Protein AF-0000000071359731 (afdb_homodimer)

pLDDT: mean 94.57, std 6.18, range [65.25, 98.81]

InterPro domains:
  IPR032710 NTF2-like domain superfamily [SSF54427] (15-121)

Secondary structure (DSSP, 8-state):
-EEEE-S--TT-HHHHHHHHHHHHHHHT-HHHHHHTEEEEEEEEETTTEEEEHHHHHHHHHHHHTTS-EEEEEEEEEEEETTEEEEEEEEEETTS-EEEEEEEEEESSTT--SEEEEEEEEEEE-/-EEEE-S--TT-HHHHHHHHHHHHHHHT-HHHHHHTEEEEEEEEETTTEEEEHHHHHHHHHHHHTTS-EEEEEEEEEEEETTEEEEEEEEEETTS-EEEEEEEEEESSTT--SEEEEEEEEEEE-

Organism: NCBI:txid346377

Solvent-accessible surface area (backbone atoms only — not comparable to full-atom values): 12948 Å² total; per-residue (Å²): 112,50,78,44,72,67,48,78,48,77,96,39,70,52,35,47,46,53,53,50,51,51,51,33,58,64,69,61,39,56,71,64,55,59,69,34,37,39,72,79,16,31,40,36,37,63,74,74,51,74,40,63,25,54,64,50,47,51,55,50,53,59,65,45,63,79,65,53,51,41,34,43,35,41,52,43,68,43,56,47,72,40,33,36,38,39,32,34,38,40,34,33,65,89,66,54,34,31,40,37,38,37,41,37,34,32,74,39,62,82,45,73,32,32,34,34,38,40,38,42,75,40,68,40,135,111,49,80,45,72,67,48,78,47,75,94,38,66,51,35,47,45,54,51,50,51,52,51,32,58,66,68,60,38,56,70,65,55,60,69,34,38,40,73,76,17,33,40,37,36,62,73,76,52,73,42,64,27,54,64,50,46,51,54,50,53,61,65,45,63,80,64,54,52,41,32,43,34,41,52,42,68,43,56,48,74,39,33,35,37,38,33,32,40,40,32,32,64,88,66,52,33,32,39,37,39,38,40,39,32,32,74,39,64,81,44,74,31,34,34,34,38,39,38,43,73,42,68,38,134

Sequence (250 aa):
MKIKIDSDCGNAPKKEFLKDFNIAFAAGDTAYLLKHVCEDFTWNLIGDRQLEGVQEFSDELAKMKSHKLAELHLERILSHGKEGAISGIMHMENGNRYAFSEFYEFTSAKGHQIKSLTTYVIEIKMKIKIDSDCGNAPKKEFLKDFNIAFAAGDTAYLLKHVCEDFTWNLIGDRQLEGVQEFSDELAKMKSHKLAELHLERILSHGKEGAISGIMHMENGNRYAFSEFYEFTSAKGHQIKSLTTYVIEIK

Nearest PDB structures (foldseek):
  6uad-assembly1_A  TM=7.918E-01  e=1.395E-06  Comamonas testosteroni
  2bng-assembly1_C-2  TM=8.303E-01  e=2.515E-05  Mycobacterium tuberculosis H37Rv
  5iep-assembly1_A  TM=6.636E-01  e=1.312E-06  synthetic construct
  5yao-assembly2_B  TM=8.149E-01  e=1.635E-05  Rhodococcus erythropolis
  5tgn-assembly1_D  TM=7.754E-01  e=1.849E-05  Sphaerobacter thermophilus DSM 20745

Structure (mmCIF, N/CA/C/O backbone):
data_AF-0000000071359731-model_v1
#
loop_
_entity.id
_entity.type
_entity.pdbx_description
1 polymer 'SnoaL-like domain-containing protein'
#
loop_
_atom_site.group_PDB
_atom_site.id
_atom_site.type_symbol
_atom_site.label_atom_id
_atom_site.label_alt_id
_atom_site.label_comp_id
_atom_site.label_asym_id
_atom_site.label_entity_id
_atom_site.label_seq_id
_atom_site.pdbx_PDB_ins_code
_atom_site.Cartn_x
_atom_site.Cartn_y
_atom_site.Cartn_z
_atom_site.occupancy
_atom_site.B_iso_or_equiv
_atom_site.auth_seq_id
_atom_site.auth_comp_id
_atom_site.auth_asym_id
_atom_site.auth_atom_id
_atom_site.pdbx_PDB_model_num
ATOM 1 N N . MET A 1 1 ? -11.195 6.066 20.89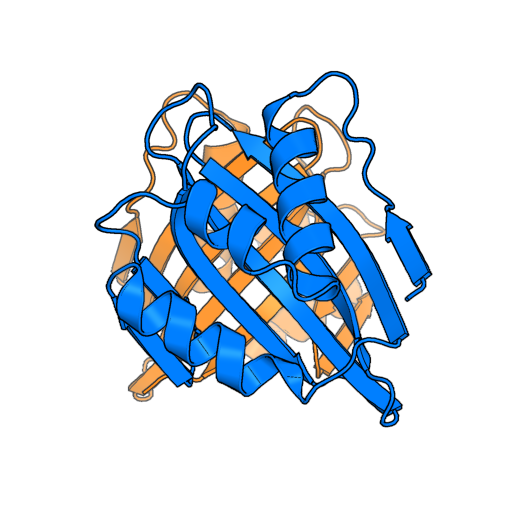1 1 89 1 MET A N 1
ATOM 2 C CA . MET A 1 1 ? -10.805 5.289 19.719 1 89 1 MET A CA 1
ATOM 3 C C . MET A 1 1 ? -9.867 4.152 20.109 1 89 1 MET A C 1
ATOM 5 O O . MET A 1 1 ? -8.914 4.359 20.859 1 89 1 MET A O 1
ATOM 9 N N . LYS A 1 2 ? -10.156 2.951 19.719 1 95.5 2 LYS A N 1
ATOM 10 C CA . LYS A 1 2 ? -9.328 1.775 19.969 1 95.5 2 LYS A CA 1
ATOM 11 C C . LYS A 1 2 ? -8.219 1.655 18.922 1 95.5 2 LYS A C 1
ATOM 13 O O . LYS A 1 2 ? -8.43 1.921 17.75 1 95.5 2 LYS A O 1
ATOM 18 N N . ILE A 1 3 ? -6.969 1.273 19.438 1 95.94 3 ILE A N 1
ATOM 19 C CA . ILE A 1 3 ? -5.832 1.107 18.531 1 95.94 3 ILE A CA 1
ATOM 20 C C . ILE A 1 3 ? -5.293 -0.318 18.641 1 95.94 3 ILE A C 1
ATOM 22 O O . ILE A 1 3 ? -5.004 -0.799 19.75 1 95.94 3 ILE A O 1
ATOM 26 N N . LYS A 1 4 ? -5.223 -0.968 17.578 1 96.12 4 LYS A N 1
ATOM 27 C CA . LYS A 1 4 ? -4.605 -2.287 17.469 1 96.12 4 LYS A CA 1
ATOM 28 C C . LYS A 1 4 ? -3.387 -2.254 16.547 1 96.12 4 LYS A C 1
ATOM 30 O O . LYS A 1 4 ? -3.451 -1.707 15.445 1 96.12 4 LYS A O 1
ATOM 35 N N . ILE A 1 5 ? -2.258 -2.818 16.984 1 94.19 5 ILE A N 1
ATOM 36 C CA . ILE A 1 5 ? -1.027 -2.83 16.203 1 94.19 5 ILE A CA 1
ATOM 37 C C . ILE A 1 5 ? -0.487 -4.254 16.109 1 94.19 5 ILE A C 1
ATOM 39 O O . ILE A 1 5 ? -0.23 -4.895 17.125 1 94.19 5 ILE A O 1
ATOM 43 N N . ASP A 1 6 ? -0.368 -4.789 14.914 1 89.38 6 ASP A N 1
ATOM 44 C CA . ASP A 1 6 ? 0.164 -6.137 14.734 1 89.38 6 ASP A CA 1
ATOM 45 C C . ASP A 1 6 ? 1.681 -6.109 14.555 1 89.38 6 ASP A C 1
ATOM 47 O O . ASP A 1 6 ? 2.359 -7.105 14.805 1 89.38 6 ASP A O 1
ATOM 51 N N . SER A 1 7 ? 2.152 -5.051 14.086 1 79.31 7 SER A N 1
ATOM 52 C CA . SER A 1 7 ? 3.559 -4.969 13.703 1 79.31 7 SER A CA 1
ATOM 53 C C . SER A 1 7 ? 4.449 -4.727 14.914 1 79.31 7 SER A C 1
ATOM 55 O O . SER A 1 7 ? 4.082 -3.973 15.82 1 79.31 7 SER A O 1
ATOM 57 N N . ASP A 1 8 ? 5.477 -5.535 14.883 1 69.62 8 ASP A N 1
ATOM 58 C CA . ASP A 1 8 ? 6.484 -5.258 15.898 1 69.62 8 ASP A CA 1
ATOM 59 C C . ASP A 1 8 ? 7.445 -4.16 15.438 1 69.62 8 ASP A C 1
ATOM 61 O O . ASP A 1 8 ? 8.164 -4.332 14.453 1 69.62 8 ASP A O 1
ATOM 65 N N . CYS A 1 9 ? 7.258 -3.041 15.922 1 67.75 9 CYS A N 1
ATOM 66 C CA . CYS A 1 9 ? 8.117 -1.938 15.516 1 67.75 9 CYS A CA 1
ATOM 67 C C . CYS A 1 9 ? 9.547 -2.162 15.992 1 67.75 9 CYS A C 1
ATOM 69 O O . CYS A 1 9 ? 10.492 -1.6 15.43 1 67.75 9 CYS A O 1
ATOM 71 N N . GLY A 1 10 ? 9.648 -3.229 16.75 1 65.56 10 GLY A N 1
ATOM 72 C CA . GLY A 1 10 ? 10.969 -3.459 17.297 1 65.56 10 GLY A CA 1
ATOM 73 C C . GLY A 1 10 ? 11.656 -2.186 17.766 1 65.56 10 GLY A C 1
ATOM 74 O O . GLY A 1 10 ? 11.008 -1.301 18.328 1 65.56 10 GLY A O 1
ATOM 75 N N . ASN A 1 11 ? 12.977 -2.012 17.734 1 69.06 11 ASN A N 1
ATOM 76 C CA . ASN A 1 11 ? 13.781 -0.831 18.031 1 69.06 11 ASN A CA 1
ATOM 77 C C . ASN A 1 11 ? 14.047 0.004 16.781 1 69.06 11 ASN A C 1
ATOM 79 O O . ASN A 1 11 ? 15.18 0.433 16.547 1 69.06 11 ASN A O 1
ATOM 83 N N . ALA A 1 12 ? 12.984 0.101 15.875 1 83.75 12 ALA A N 1
ATOM 84 C CA . ALA A 1 12 ? 13.219 0.892 14.664 1 83.75 12 ALA A CA 1
ATOM 85 C C . ALA A 1 12 ? 12.531 2.254 14.766 1 83.75 12 ALA A C 1
ATOM 87 O O . ALA A 1 12 ? 11.305 2.35 14.664 1 83.75 12 ALA A O 1
ATOM 88 N N . PRO A 1 13 ? 13.266 3.312 14.969 1 88.38 13 PRO A N 1
ATOM 89 C CA . PRO A 1 13 ? 12.711 4.645 15.219 1 88.38 13 PRO A CA 1
ATOM 90 C C . PRO A 1 13 ? 11.75 5.105 14.125 1 88.38 13 PRO A C 1
ATOM 92 O O . PRO A 1 13 ? 10.719 5.719 14.422 1 88.38 13 PRO A O 1
ATOM 95 N N . LYS A 1 14 ? 12.055 4.863 12.906 1 92.62 14 LYS A N 1
ATOM 96 C CA . LYS A 1 14 ? 11.195 5.312 11.82 1 92.62 14 LYS A CA 1
ATOM 97 C C . LYS A 1 14 ? 9.852 4.594 11.852 1 92.62 14 LYS A C 1
ATOM 99 O O . LYS A 1 14 ? 8.812 5.191 11.555 1 92.62 14 LYS A O 1
ATOM 104 N N . LYS A 1 15 ? 9.82 3.363 12.156 1 92.5 15 LYS A N 1
ATOM 105 C CA . LYS A 1 15 ? 8.578 2.609 12.281 1 92.5 15 LYS A CA 1
ATOM 106 C C . LYS A 1 15 ? 7.715 3.162 13.414 1 92.5 15 LYS A C 1
ATOM 108 O O . LYS A 1 15 ? 6.492 3.273 13.281 1 92.5 15 LYS A O 1
ATOM 113 N N . GLU A 1 16 ? 8.406 3.441 14.492 1 93.31 16 GLU A N 1
ATOM 114 C CA . GLU A 1 16 ? 7.695 4.051 15.617 1 93.31 16 GLU A CA 1
ATOM 115 C C . GLU A 1 16 ? 7.086 5.391 15.219 1 93.31 16 GLU A C 1
ATOM 117 O O . GLU A 1 16 ? 5.957 5.707 15.602 1 93.31 16 GLU A O 1
ATOM 122 N N . PHE A 1 17 ? 7.836 6.145 14.523 1 94.94 17 PHE A N 1
ATOM 123 C CA . PHE A 1 17 ? 7.328 7.426 14.039 1 94.94 17 PHE A CA 1
ATOM 124 C C . PHE A 1 17 ? 6.082 7.227 13.188 1 94.94 17 PHE A C 1
ATOM 126 O O . PHE A 1 17 ? 5.078 7.914 13.375 1 94.94 17 PHE A O 1
ATOM 133 N N . LEU A 1 18 ? 6.141 6.316 12.234 1 96.44 18 LEU A N 1
ATOM 134 C CA . LEU A 1 18 ? 5.016 6.051 11.344 1 96.44 18 LEU A CA 1
ATOM 135 C C . LEU A 1 18 ? 3.787 5.621 12.133 1 96.44 18 LEU A C 1
ATOM 137 O O . LEU A 1 18 ? 2.67 6.055 11.836 1 96.44 18 LEU A O 1
ATOM 141 N N . LYS A 1 19 ? 4.027 4.766 13.094 1 95.62 19 LYS A N 1
ATOM 142 C CA . LYS A 1 19 ? 2.957 4.367 14 1 95.62 19 LYS A CA 1
ATOM 143 C C . LYS A 1 19 ? 2.322 5.582 14.672 1 95.62 19 LYS A C 1
ATOM 145 O O . LYS A 1 19 ? 1.104 5.766 14.609 1 95.62 19 LYS A O 1
ATOM 150 N N . ASP A 1 20 ? 3.141 6.398 15.227 1 95.81 20 ASP A N 1
ATOM 151 C CA . ASP A 1 20 ? 2.652 7.566 15.953 1 95.81 20 ASP A CA 1
ATOM 152 C C . ASP A 1 20 ? 1.944 8.539 15.023 1 95.81 20 ASP A C 1
ATOM 154 O O . ASP A 1 20 ? 0.942 9.156 15.398 1 95.81 20 ASP A O 1
ATOM 158 N N . PHE A 1 21 ? 2.465 8.688 13.875 1 97.31 21 PHE A N 1
ATOM 159 C CA . PHE A 1 21 ? 1.865 9.578 12.891 1 97.31 21 PHE A CA 1
ATOM 160 C C . PHE A 1 21 ? 0.458 9.109 12.531 1 97.31 21 PHE A C 1
ATOM 162 O O . PHE A 1 21 ? -0.469 9.922 12.461 1 97.31 21 PHE A O 1
ATOM 169 N N . ASN A 1 22 ? 0.245 7.859 12.352 1 97.31 22 ASN A N 1
ATOM 170 C CA . ASN A 1 22 ? -1.069 7.332 11.992 1 97.31 22 ASN A CA 1
ATOM 171 C C . ASN A 1 22 ? -2.037 7.402 13.172 1 97.31 22 ASN A C 1
ATOM 173 O O . ASN A 1 22 ? -3.234 7.625 12.984 1 97.31 22 ASN A O 1
ATOM 177 N N . ILE A 1 23 ? -1.525 7.227 14.375 1 96.69 23 ILE A N 1
ATOM 178 C CA . ILE A 1 23 ? -2.357 7.387 15.555 1 96.69 23 ILE A CA 1
ATOM 179 C C . ILE A 1 23 ? -2.812 8.844 15.672 1 96.69 23 ILE A C 1
ATOM 181 O O . ILE A 1 23 ? -3.982 9.109 15.961 1 96.69 23 ILE A O 1
ATOM 185 N N . ALA A 1 24 ? -1.875 9.758 15.422 1 96.62 24 ALA A N 1
ATOM 186 C CA . ALA A 1 24 ? -2.213 11.18 15.445 1 96.62 24 ALA A CA 1
ATOM 187 C C . ALA A 1 24 ? -3.26 11.508 14.383 1 96.62 24 ALA A C 1
ATOM 189 O O . ALA A 1 24 ? -4.176 12.297 14.625 1 96.62 24 ALA A O 1
ATOM 190 N N . PHE A 1 25 ? -3.109 10.891 13.234 1 96.62 25 PHE A N 1
ATOM 191 C CA . PHE A 1 25 ? -4.07 11.078 12.148 1 96.62 25 PHE A CA 1
ATOM 192 C C . PHE A 1 25 ? -5.457 10.617 12.57 1 96.62 25 PHE A C 1
ATOM 194 O O . PHE A 1 25 ? -6.438 11.344 12.414 1 96.62 25 PHE A O 1
ATOM 201 N N . ALA A 1 26 ? -5.555 9.477 13.148 1 94.56 26 ALA A N 1
ATOM 202 C CA . ALA A 1 26 ? -6.816 8.891 13.602 1 94.56 26 ALA A CA 1
ATOM 203 C C . ALA A 1 26 ? -7.457 9.734 14.695 1 94.56 26 ALA A C 1
ATOM 205 O O . ALA A 1 26 ? -8.68 9.859 14.766 1 94.56 26 ALA A O 1
ATOM 206 N N . ALA A 1 27 ? -6.664 10.328 15.516 1 94.19 27 ALA A N 1
ATOM 207 C CA . ALA A 1 27 ? -7.133 11.109 16.656 1 94.19 27 ALA A CA 1
ATOM 208 C C . ALA A 1 27 ? -7.465 12.539 16.25 1 94.19 27 ALA A C 1
ATOM 210 O O . ALA A 1 27 ? -7.988 13.32 17.047 1 94.19 27 ALA A O 1
ATOM 211 N N . GLY A 1 28 ? -7.113 12.898 15.055 1 93.88 28 GLY A N 1
ATOM 212 C CA . GLY A 1 28 ? -7.352 14.25 14.578 1 93.88 28 GLY A CA 1
ATOM 213 C C . GLY A 1 28 ? -6.414 15.273 15.195 1 93.88 28 GLY A C 1
ATOM 214 O O . GLY A 1 28 ? -6.809 16.422 15.438 1 93.88 28 GLY A O 1
ATOM 215 N N . ASP A 1 29 ? -5.215 14.844 15.531 1 95.12 29 ASP A N 1
ATOM 216 C CA . ASP A 1 29 ? -4.207 15.734 16.094 1 95.12 29 ASP A CA 1
ATOM 217 C C . ASP A 1 29 ? -3.514 16.547 14.992 1 95.12 29 ASP A C 1
ATOM 219 O O . ASP A 1 29 ? -2.354 16.281 14.664 1 95.12 29 ASP A O 1
ATOM 223 N N . THR A 1 30 ? -4.172 17.547 14.547 1 96.38 30 THR A N 1
ATOM 224 C CA . THR A 1 30 ? -3.734 18.328 13.398 1 96.38 30 THR A CA 1
ATOM 225 C C . THR A 1 30 ? -2.393 19 13.68 1 96.38 30 THR A C 1
ATOM 227 O O . THR A 1 30 ? -1.521 19.047 12.812 1 96.38 30 THR A O 1
ATOM 230 N N . ALA A 1 31 ? -2.246 19.562 14.82 1 96.5 31 ALA A N 1
ATOM 231 C CA . ALA A 1 31 ? -0.999 20.234 15.18 1 96.5 31 ALA A CA 1
ATOM 232 C C . ALA A 1 31 ? 0.192 19.297 15.023 1 96.5 31 ALA A C 1
ATOM 234 O O . ALA A 1 31 ? 1.215 19.672 14.445 1 96.5 31 ALA A O 1
ATOM 235 N N . TYR A 1 32 ? 0.136 18.109 15.57 1 97.38 32 TYR A N 1
ATOM 236 C CA . TYR A 1 32 ? 1.191 17.109 15.461 1 97.38 32 TYR A CA 1
ATOM 237 C C . TYR A 1 32 ? 1.48 16.781 14 1 97.38 32 TYR A C 1
ATOM 239 O O . TYR A 1 32 ? 2.643 16.688 13.602 1 97.38 32 TYR A O 1
ATOM 247 N N . LEU A 1 33 ? 0.416 16.547 13.219 1 97.94 33 LEU A N 1
ATOM 248 C CA . LEU A 1 33 ? 0.564 16.172 11.82 1 97.94 33 LEU A CA 1
ATOM 249 C C . LEU A 1 33 ? 1.282 17.25 11.031 1 97.94 33 LEU A C 1
ATOM 251 O O . LEU A 1 33 ? 2.229 16.969 10.289 1 97.94 33 LEU A O 1
ATOM 255 N N . LEU A 1 34 ? 0.838 18.5 11.234 1 97.38 34 LEU A N 1
ATOM 256 C CA . LEU A 1 34 ? 1.405 19.609 10.484 1 97.38 34 LEU A CA 1
ATOM 257 C C . LEU A 1 34 ? 2.861 19.844 10.875 1 97.38 34 LEU A C 1
ATOM 259 O O . LEU A 1 34 ? 3.674 20.25 10.047 1 97.38 34 LEU A O 1
ATOM 263 N N . LYS A 1 35 ? 3.176 19.531 12.039 1 97.12 35 LYS A N 1
ATOM 264 C CA . LYS A 1 35 ? 4.543 19.688 12.531 1 97.12 35 LYS A CA 1
ATOM 265 C C . LYS A 1 35 ? 5.492 18.703 11.852 1 97.12 35 LYS A C 1
ATOM 267 O O . LYS A 1 35 ? 6.691 18.969 11.75 1 97.12 35 LYS A O 1
ATOM 272 N N . HIS A 1 36 ? 5.02 17.609 11.336 1 97.88 36 HIS A N 1
ATOM 273 C CA . HIS A 1 36 ? 5.891 16.531 10.906 1 97.88 36 HIS A CA 1
ATOM 274 C C . HIS A 1 36 ? 5.84 16.344 9.391 1 97.88 36 HIS A C 1
ATOM 276 O O . HIS A 1 36 ? 6.246 15.305 8.867 1 97.88 36 HIS A O 1
ATOM 282 N N . VAL A 1 37 ? 5.348 17.297 8.695 1 98 37 VAL A N 1
ATOM 283 C CA . VAL A 1 37 ? 5.473 17.344 7.242 1 98 37 VAL A CA 1
ATOM 284 C C . VAL A 1 37 ? 6.277 18.578 6.832 1 98 37 VAL A C 1
ATOM 286 O O . VAL A 1 37 ? 6.297 19.578 7.551 1 98 37 VAL A O 1
ATOM 289 N N . CYS A 1 38 ? 6.996 18.453 5.762 1 97 38 CYS A N 1
ATOM 290 C CA . CYS A 1 38 ? 7.773 19.594 5.301 1 97 38 CYS A CA 1
ATOM 291 C C . CYS A 1 38 ? 6.891 20.594 4.566 1 97 38 CYS A C 1
ATOM 293 O O . CYS A 1 38 ? 5.73 20.312 4.277 1 97 38 CYS A O 1
ATOM 295 N N . GLU A 1 39 ? 7.414 21.719 4.238 1 94.56 39 GLU A N 1
ATOM 296 C CA . GLU A 1 39 ? 6.645 22.797 3.627 1 94.56 39 GLU A CA 1
ATOM 297 C C . GLU A 1 39 ? 6.137 22.406 2.244 1 94.56 39 GLU A C 1
ATOM 299 O O . GLU A 1 39 ? 5.027 22.781 1.855 1 94.56 39 GLU A O 1
ATOM 304 N N . ASP A 1 40 ? 6.883 21.625 1.521 1 95.25 40 ASP A N 1
ATOM 305 C CA . ASP A 1 40 ? 6.523 21.219 0.165 1 95.25 40 ASP A CA 1
ATOM 306 C C . ASP A 1 40 ? 5.871 19.844 0.157 1 95.25 40 ASP A C 1
ATOM 308 O O . ASP A 1 40 ? 5.898 19.141 -0.858 1 95.25 40 ASP A O 1
ATOM 312 N N . PHE A 1 41 ? 5.359 19.5 1.293 1 97.75 41 PHE A N 1
ATOM 313 C CA . PHE A 1 41 ? 4.691 18.203 1.472 1 97.75 41 PHE A CA 1
ATOM 314 C C . PHE A 1 41 ? 3.629 18 0.401 1 97.75 41 PHE A C 1
ATOM 316 O O . PHE A 1 41 ? 2.883 18.922 0.069 1 97.75 41 PHE A O 1
ATOM 323 N N . THR A 1 42 ? 3.586 16.812 -0.186 1 98.44 42 THR A N 1
ATOM 324 C CA . THR A 1 42 ? 2.525 16.438 -1.113 1 98.44 42 THR A CA 1
ATOM 325 C C . THR A 1 42 ? 1.788 15.195 -0.615 1 98.44 42 THR A C 1
ATOM 327 O O . THR A 1 42 ? 2.404 14.273 -0.069 1 98.44 42 THR A O 1
ATOM 330 N N . TRP A 1 43 ? 0.464 15.234 -0.768 1 98.62 43 TRP A N 1
ATOM 331 C CA . TRP A 1 43 ? -0.382 14.102 -0.407 1 98.62 43 TRP A CA 1
ATOM 332 C C . TRP A 1 43 ? -1.216 13.641 -1.6 1 98.62 43 TRP A C 1
ATOM 334 O O . TRP A 1 43 ? -2.135 14.344 -2.029 1 98.62 43 TRP A O 1
ATOM 344 N N . ASN A 1 44 ? -0.844 12.469 -2.104 1 98.56 44 ASN A N 1
ATOM 345 C CA . ASN A 1 44 ? -1.568 11.867 -3.219 1 98.56 44 ASN A CA 1
ATOM 346 C C . ASN A 1 44 ? -2.621 10.875 -2.736 1 98.56 44 ASN A C 1
ATOM 348 O O . ASN A 1 44 ? -2.287 9.789 -2.268 1 98.56 44 ASN A O 1
ATOM 352 N N . LEU A 1 45 ? -3.9 11.297 -2.779 1 98.25 45 LEU A N 1
ATOM 353 C CA . LEU A 1 45 ? -5.016 10.398 -2.504 1 98.25 45 LEU A CA 1
ATOM 354 C C . LEU A 1 45 ? -5.461 9.672 -3.771 1 98.25 45 LEU A C 1
ATOM 356 O O . LEU A 1 45 ? -6.219 10.227 -4.57 1 98.25 45 LEU A O 1
ATOM 360 N N . ILE A 1 46 ? -5.07 8.445 -3.871 1 98.69 46 ILE A N 1
ATOM 361 C CA . ILE A 1 46 ? -5.223 7.703 -5.117 1 98.69 46 ILE A CA 1
ATOM 362 C C . ILE A 1 46 ? -6.703 7.574 -5.465 1 98.69 46 ILE A C 1
ATOM 364 O O . ILE A 1 46 ? -7.516 7.184 -4.621 1 98.69 46 ILE A O 1
ATOM 368 N N . GLY A 1 47 ? -7.016 7.879 -6.723 1 97.38 47 GLY A N 1
ATOM 369 C CA . GLY A 1 47 ? -8.375 7.773 -7.215 1 97.38 47 GLY A CA 1
ATOM 370 C C . GLY A 1 47 ? -9.227 8.992 -6.895 1 97.38 47 GLY A C 1
ATOM 371 O O . GLY A 1 47 ? -10.391 9.062 -7.293 1 97.38 47 GLY A O 1
ATOM 372 N N . ASP A 1 48 ? -8.695 9.922 -6.191 1 96.25 48 ASP A N 1
ATOM 373 C CA . ASP A 1 48 ? -9.453 11.102 -5.773 1 96.25 48 ASP A CA 1
ATOM 374 C C . ASP A 1 48 ? -8.719 12.383 -6.16 1 96.25 48 ASP A C 1
ATOM 376 O O . ASP A 1 48 ? -8.977 12.953 -7.223 1 96.25 48 ASP A O 1
ATOM 380 N N . ARG A 1 49 ? -7.691 12.789 -5.344 1 95.75 49 ARG A N 1
ATOM 381 C CA . ARG A 1 49 ? -7.012 14.047 -5.645 1 95.75 49 ARG A CA 1
ATOM 382 C C . ARG A 1 49 ? -5.609 14.062 -5.039 1 95.75 49 ARG A C 1
ATOM 384 O O . ARG A 1 49 ? -5.281 13.234 -4.188 1 95.75 49 ARG A O 1
ATOM 391 N N . GLN A 1 50 ? -4.832 14.961 -5.609 1 97.38 50 GLN A N 1
ATOM 392 C CA . GLN A 1 50 ? -3.52 15.258 -5.043 1 97.38 50 GLN A CA 1
ATOM 393 C C . GLN A 1 50 ? -3.51 16.625 -4.375 1 97.38 50 GLN A C 1
ATOM 395 O O . GLN A 1 50 ? -3.971 17.609 -4.957 1 97.38 50 GLN A O 1
ATOM 400 N N . LEU A 1 51 ? -3.002 16.688 -3.156 1 98 51 LEU A N 1
ATOM 401 C CA . LEU A 1 51 ? -2.887 17.922 -2.396 1 98 51 LEU A CA 1
ATOM 402 C C . LEU A 1 51 ? -1.434 18.375 -2.314 1 98 51 LEU A C 1
ATOM 404 O O . LEU A 1 51 ? -0.526 17.547 -2.209 1 98 51 LEU A O 1
ATOM 408 N N . GLU A 1 52 ? -1.25 19.656 -2.316 1 97.81 52 GLU A N 1
ATOM 409 C CA . GLU A 1 52 ? 0.097 20.219 -2.283 1 97.81 52 GLU A CA 1
ATOM 410 C C . GLU A 1 52 ? 0.236 21.25 -1.174 1 97.81 52 GLU A C 1
ATOM 412 O O . GLU A 1 52 ? -0.521 22.219 -1.127 1 97.81 52 GLU A O 1
ATOM 417 N N . GLY A 1 53 ? 1.215 21.016 -0.363 1 96.94 53 GLY A N 1
ATOM 418 C CA . GLY A 1 53 ? 1.565 21.984 0.655 1 96.94 53 GLY A CA 1
ATOM 419 C C . GLY A 1 53 ? 0.806 21.797 1.954 1 96.94 53 GLY A C 1
ATOM 420 O O . GLY A 1 53 ? -0.174 21.047 2.002 1 96.94 53 GLY A O 1
ATOM 421 N N . VAL A 1 54 ? 1.279 22.531 2.953 1 96.31 54 VAL A N 1
ATOM 422 C CA . VAL A 1 54 ? 0.78 22.391 4.316 1 96.31 54 VAL A CA 1
ATOM 423 C C . VAL A 1 54 ? -0.625 22.984 4.414 1 96.31 54 VAL A C 1
ATOM 425 O O . VAL A 1 54 ? -1.47 22.469 5.152 1 96.31 54 VAL A O 1
ATOM 428 N N . GLN A 1 55 ? -0.908 23.984 3.66 1 97 55 GLN A N 1
ATOM 429 C CA . GLN A 1 55 ? -2.223 24.609 3.738 1 97 55 GLN A CA 1
ATOM 430 C C . GLN A 1 55 ? -3.312 23.672 3.24 1 97 55 GLN A C 1
ATOM 432 O O . GLN A 1 55 ? -4.328 23.484 3.914 1 97 55 GLN A O 1
ATOM 437 N N . GLU A 1 56 ? -3.123 23.125 2.068 1 97.44 56 GLU A N 1
ATOM 438 C CA . GLU A 1 56 ? -4.117 22.188 1.562 1 97.44 56 GLU A CA 1
ATOM 439 C C . GLU A 1 56 ? -4.262 20.984 2.488 1 97.44 56 GLU A C 1
ATOM 441 O O . GLU A 1 56 ? -5.363 20.453 2.664 1 97.44 56 GLU A O 1
ATOM 446 N N . PHE A 1 57 ? -3.148 20.609 3.023 1 97.75 57 PHE A N 1
ATOM 447 C CA . PHE A 1 57 ? -3.182 19.516 3.982 1 97.75 57 PHE A CA 1
ATOM 448 C C . PHE A 1 57 ? -4.031 19.875 5.195 1 97.75 57 PHE A C 1
ATOM 450 O O . PHE A 1 57 ? -4.941 19.141 5.566 1 97.75 57 PHE A O 1
ATOM 457 N N . SER A 1 58 ? -3.783 20.984 5.703 1 96.88 58 SER A N 1
ATOM 458 C CA . SER A 1 58 ? -4.523 21.484 6.863 1 96.88 58 SER A CA 1
ATOM 459 C C . SER A 1 58 ? -6.016 21.578 6.566 1 96.88 58 SER A C 1
ATOM 461 O O . SER A 1 58 ? -6.84 21.156 7.383 1 96.88 58 SER A O 1
ATOM 463 N N . ASP A 1 59 ? -6.363 22.078 5.426 1 96.88 59 ASP A N 1
ATOM 464 C CA . ASP A 1 59 ? -7.762 22.203 5.035 1 96.88 59 ASP A CA 1
ATOM 465 C C . ASP A 1 59 ? -8.445 20.844 4.957 1 96.88 59 ASP A C 1
ATOM 467 O O . ASP A 1 59 ? -9.586 20.688 5.387 1 96.88 59 ASP A O 1
ATOM 471 N N . GLU A 1 60 ? -7.738 19.938 4.379 1 96.81 60 GLU A N 1
ATOM 472 C CA . GLU A 1 60 ? -8.305 18.594 4.262 1 96.81 60 GLU A CA 1
ATOM 473 C C . GLU A 1 60 ? -8.5 17.953 5.633 1 96.81 60 GLU A C 1
ATOM 475 O O . GLU A 1 60 ? -9.523 17.328 5.883 1 96.81 60 GLU A O 1
ATOM 480 N N . LEU A 1 61 ? -7.543 18.109 6.512 1 96.31 61 LEU A N 1
ATOM 481 C CA . LEU A 1 61 ? -7.652 17.578 7.863 1 96.31 61 LEU A CA 1
ATOM 482 C C . LEU A 1 61 ? -8.875 18.141 8.578 1 96.31 61 LEU A C 1
ATOM 484 O O . LEU A 1 61 ? -9.555 17.438 9.32 1 96.31 61 LEU A O 1
ATOM 488 N N . ALA A 1 62 ? -9.086 19.375 8.352 1 95.31 62 ALA A N 1
ATOM 489 C CA . ALA A 1 62 ? -10.242 20.031 8.969 1 95.31 62 ALA A CA 1
ATOM 490 C C . ALA A 1 62 ? -11.547 19.391 8.5 1 95.31 62 ALA A C 1
ATOM 492 O O . ALA A 1 62 ? -12.469 19.203 9.297 1 95.31 62 ALA A O 1
ATOM 493 N N . LYS A 1 63 ? -11.602 19.062 7.262 1 93.12 63 LYS A N 1
ATOM 494 C CA . LYS A 1 63 ? -12.797 18.438 6.703 1 93.12 63 LYS A CA 1
ATOM 495 C C . LYS A 1 63 ? -13.008 17.047 7.281 1 93.12 63 LYS A C 1
ATOM 497 O O . LYS A 1 63 ? -14.141 16.578 7.387 1 93.12 63 LYS A O 1
ATOM 502 N N . MET A 1 64 ? -11.953 16.406 7.617 1 91.44 64 MET A N 1
ATOM 503 C CA . MET A 1 64 ? -12.008 15.023 8.055 1 91.44 64 MET A CA 1
ATOM 504 C C . MET A 1 64 ? -12.398 14.93 9.531 1 91.44 64 MET A C 1
ATOM 506 O O . MET A 1 64 ? -12.742 13.859 10.016 1 91.44 64 MET A O 1
ATOM 510 N N . LYS A 1 65 ? -12.414 16.078 10.211 1 89.25 65 LYS A N 1
ATOM 511 C CA . LYS A 1 65 ? -12.68 16.094 11.648 1 89.25 65 LYS A CA 1
ATOM 512 C C . LYS A 1 65 ? -14.086 15.578 11.961 1 89.25 65 LYS A C 1
ATOM 514 O O . LYS A 1 65 ? -14.336 15.07 13.055 1 89.25 65 LYS A O 1
ATOM 519 N N . SER A 1 66 ? -14.883 15.656 11.031 1 88.81 66 SER A N 1
ATOM 520 C CA . SER A 1 66 ? -16.25 15.219 11.258 1 88.81 66 SER A CA 1
ATOM 521 C C . SER A 1 66 ? -16.391 13.703 11.133 1 88.81 66 SER A C 1
ATOM 523 O O . SER A 1 66 ? -17.391 13.125 11.547 1 88.81 66 SER A O 1
ATOM 525 N N . HIS A 1 67 ? -15.469 13.07 10.594 1 89.12 67 HIS A N 1
ATOM 526 C CA . HIS A 1 67 ? -15.453 11.617 10.43 1 89.12 67 HIS A CA 1
ATOM 527 C C . HIS A 1 67 ? -14.656 10.945 11.547 1 89.12 67 HIS A C 1
ATOM 529 O O . HIS A 1 67 ? -13.43 10.859 11.469 1 89.12 67 HIS A O 1
ATOM 535 N N . LYS A 1 68 ? -15.406 10.398 12.461 1 91.38 68 LYS A N 1
ATOM 536 C CA . LYS A 1 68 ? -14.766 9.867 13.664 1 91.38 68 LYS A CA 1
ATOM 537 C C . LYS A 1 68 ? -14.438 8.383 13.5 1 91.38 68 LYS A C 1
ATOM 539 O O . LYS A 1 68 ? -15.234 7.625 12.938 1 91.38 68 LYS A O 1
ATOM 544 N N . LEU A 1 69 ? -13.297 8.055 13.992 1 95.44 69 LEU A N 1
ATOM 545 C CA . LEU A 1 69 ? -12.836 6.672 13.938 1 95.44 69 LEU A CA 1
ATOM 546 C C . LEU A 1 69 ? -13.172 5.938 15.227 1 95.44 69 LEU A C 1
ATOM 548 O O . LEU A 1 69 ? -12.969 6.473 16.328 1 95.44 69 LEU A O 1
ATOM 552 N N . ALA A 1 70 ? -13.75 4.773 15.078 1 97.12 70 ALA A N 1
ATOM 553 C CA . ALA A 1 70 ? -13.984 3.906 16.234 1 97.12 70 ALA A CA 1
ATOM 554 C C . ALA A 1 70 ? -12.75 3.07 16.547 1 97.12 70 ALA A C 1
ATOM 556 O O . ALA A 1 70 ? -12.422 2.855 17.719 1 97.12 70 ALA A O 1
ATOM 557 N N . GLU A 1 71 ? -12.047 2.555 15.508 1 97.88 71 GLU A N 1
ATOM 558 C CA . GLU A 1 71 ? -10.883 1.698 15.688 1 97.88 71 GLU A CA 1
ATOM 559 C C . GLU A 1 71 ? -9.891 1.866 14.539 1 97.88 71 GLU A C 1
ATOM 561 O O . GLU A 1 71 ? -10.289 1.935 13.375 1 97.88 71 GLU A O 1
ATOM 566 N N . LEU A 1 72 ? -8.617 1.946 14.867 1 98.06 72 LEU A N 1
ATOM 567 C CA . LEU A 1 72 ? -7.508 1.892 13.922 1 98.06 72 LEU A CA 1
ATOM 568 C C . LEU A 1 72 ? -6.688 0.621 14.117 1 98.06 72 LEU A C 1
ATOM 570 O O . LEU A 1 72 ? -6.188 0.362 15.211 1 98.06 72 LEU A O 1
ATOM 574 N N . HIS A 1 73 ? -6.617 -0.166 13.141 1 98.19 73 HIS A N 1
ATOM 575 C CA . HIS A 1 73 ? -5.809 -1.38 13.133 1 98.19 73 HIS A CA 1
ATOM 576 C C . HIS A 1 73 ? -4.625 -1.252 12.18 1 98.19 73 HIS A C 1
ATOM 578 O O . HIS A 1 73 ? -4.805 -1.247 10.961 1 98.19 73 HIS A O 1
ATOM 584 N N . LEU A 1 74 ? -3.422 -1.07 12.719 1 97.81 74 LEU A N 1
ATOM 585 C CA . LEU A 1 74 ? -2.207 -1.061 11.906 1 97.81 74 LEU A CA 1
ATOM 586 C C . LEU A 1 74 ? -1.654 -2.473 11.742 1 97.81 74 LEU A C 1
ATOM 588 O O . LEU A 1 74 ? -1.205 -3.086 12.711 1 97.81 74 LEU A O 1
ATOM 592 N N . GLU A 1 75 ? -1.647 -2.914 10.562 1 97.31 75 GLU A N 1
ATOM 593 C CA . GLU A 1 75 ? -1.306 -4.312 10.32 1 97.31 75 GLU A CA 1
ATOM 594 C C . GLU A 1 75 ? 0.178 -4.473 10.008 1 97.31 75 GLU A C 1
ATOM 596 O O . GLU A 1 75 ? 0.835 -5.375 10.523 1 97.31 75 GLU A O 1
ATOM 601 N N . ARG A 1 76 ? 0.664 -3.65 9.109 1 95.94 76 ARG A N 1
ATOM 602 C CA . ARG A 1 76 ? 2.068 -3.709 8.719 1 95.94 76 ARG A CA 1
ATOM 603 C C . ARG A 1 76 ? 2.699 -2.32 8.727 1 95.94 76 ARG A C 1
ATOM 605 O O . ARG A 1 76 ? 2.066 -1.342 8.328 1 95.94 76 ARG A O 1
ATOM 612 N N . ILE A 1 77 ? 3.883 -2.232 9.18 1 96.31 77 ILE A N 1
ATOM 613 C CA . ILE A 1 77 ? 4.707 -1.029 9.164 1 96.31 77 ILE A CA 1
ATOM 614 C C . ILE A 1 77 ? 6.121 -1.377 8.711 1 96.31 77 ILE A C 1
ATOM 616 O O . ILE A 1 77 ? 6.809 -2.178 9.344 1 96.31 77 ILE A O 1
ATOM 620 N N . LEU A 1 78 ? 6.504 -0.808 7.609 1 93.88 78 LEU A N 1
ATOM 621 C CA . LEU A 1 78 ? 7.828 -1.009 7.023 1 93.88 78 LEU A CA 1
ATOM 622 C C . LEU A 1 78 ? 8.547 0.323 6.84 1 93.88 78 LEU A C 1
ATOM 624 O O . LEU A 1 78 ? 7.918 1.337 6.535 1 93.88 78 LEU A O 1
ATOM 628 N N . SER A 1 79 ? 9.82 0.247 6.992 1 93.19 79 SER A N 1
ATOM 629 C CA . SER A 1 79 ? 10.633 1.403 6.617 1 93.19 79 SER A CA 1
ATOM 630 C C . SER A 1 79 ? 12 0.978 6.105 1 93.19 79 SER A C 1
ATOM 632 O O . SER A 1 79 ? 12.547 -0.042 6.539 1 93.19 79 SER A O 1
ATOM 634 N N . HIS A 1 80 ? 12.477 1.68 5.141 1 90.06 80 HIS A N 1
ATOM 635 C CA . HIS A 1 80 ? 13.812 1.504 4.57 1 90.06 80 HIS A CA 1
ATOM 636 C C . HIS A 1 80 ? 14.328 2.803 3.963 1 90.06 80 HIS A C 1
ATOM 638 O O . HIS A 1 80 ? 13.672 3.389 3.094 1 90.06 80 HIS A O 1
ATOM 644 N N . GLY A 1 81 ? 15.586 3.184 4.43 1 90.31 81 GLY A N 1
ATOM 645 C CA . GLY A 1 81 ? 16.109 4.457 3.955 1 90.31 81 GLY A CA 1
ATOM 646 C C . GLY A 1 81 ? 15.164 5.617 4.215 1 90.31 81 GLY A C 1
ATOM 647 O O . GLY A 1 81 ? 14.742 5.836 5.352 1 90.31 81 GLY A O 1
ATOM 648 N N . LYS A 1 82 ? 14.789 6.352 3.105 1 93.94 82 LYS A N 1
ATOM 649 C CA . LYS A 1 82 ? 13.922 7.52 3.227 1 93.94 82 LYS A CA 1
ATOM 650 C C . LYS A 1 82 ? 12.461 7.148 3.006 1 93.94 82 LYS A C 1
ATOM 652 O O . LYS A 1 82 ? 11.609 8.023 2.865 1 93.94 82 LYS A O 1
ATOM 657 N N . GLU A 1 83 ? 12.227 5.906 2.951 1 95.38 83 GLU A N 1
ATOM 658 C CA . GLU A 1 83 ? 10.867 5.516 2.586 1 95.38 83 GLU A CA 1
ATOM 659 C C . GLU A 1 83 ? 10.211 4.699 3.699 1 95.38 83 GLU A C 1
ATOM 661 O O . GLU A 1 83 ? 10.906 4.105 4.527 1 95.38 83 GLU A O 1
ATOM 666 N N . GLY A 1 84 ? 8.93 4.711 3.75 1 96.25 84 GLY A N 1
ATOM 667 C CA . GLY A 1 84 ? 8.102 3.91 4.637 1 96.25 84 GLY A CA 1
ATOM 668 C C . GLY A 1 84 ? 6.789 3.477 4.004 1 96.25 84 GLY A C 1
ATOM 669 O O . GLY A 1 84 ? 6.352 4.059 3.01 1 96.25 84 GLY A O 1
ATOM 670 N N . ALA A 1 85 ? 6.254 2.467 4.523 1 97.69 85 ALA A N 1
ATOM 671 C CA . ALA A 1 85 ? 4.953 1.968 4.086 1 97.69 85 ALA A CA 1
ATOM 672 C C . ALA A 1 85 ? 4.16 1.396 5.258 1 97.69 85 ALA A C 1
ATOM 674 O O . ALA A 1 85 ? 4.727 0.757 6.145 1 97.69 85 ALA A O 1
ATOM 675 N N . ILE A 1 86 ? 2.818 1.615 5.219 1 98.12 86 ILE A N 1
ATOM 676 C CA . ILE A 1 86 ? 1.912 1.105 6.242 1 98.12 86 ILE A CA 1
ATOM 677 C C . ILE A 1 86 ? 0.655 0.542 5.586 1 98.12 86 ILE A C 1
ATOM 679 O O . ILE A 1 86 ? 0.227 1.026 4.535 1 98.12 86 ILE A O 1
ATOM 683 N N . SER A 1 87 ? 0.137 -0.48 6.164 1 98.38 87 SER A N 1
ATOM 684 C CA . SER A 1 87 ? -1.203 -0.941 5.816 1 98.38 87 SER A CA 1
ATOM 685 C C . SER A 1 87 ? -2.043 -1.19 7.066 1 98.38 87 SER A C 1
ATOM 687 O O . SER A 1 87 ? -1.5 -1.429 8.148 1 98.38 87 SER A O 1
ATOM 689 N N . GLY A 1 88 ? -3.367 -1.056 6.895 1 98.19 88 GLY A N 1
ATOM 690 C CA . GLY A 1 88 ? -4.246 -1.275 8.031 1 98.19 88 GLY A CA 1
ATOM 691 C C . GLY A 1 88 ? -5.715 -1.157 7.684 1 98.19 88 GLY A C 1
ATOM 692 O O . GLY A 1 88 ? -6.082 -1.157 6.508 1 98.19 88 GLY A O 1
ATOM 693 N N . ILE A 1 89 ? -6.488 -1.189 8.742 1 98.38 89 ILE A N 1
ATOM 694 C CA . ILE A 1 89 ? -7.941 -1.104 8.625 1 98.38 89 ILE A CA 1
ATOM 695 C C . ILE A 1 89 ? -8.469 0.001 9.539 1 98.38 89 ILE A C 1
ATOM 697 O O . ILE A 1 89 ? -8.016 0.142 10.68 1 98.38 89 ILE A O 1
ATOM 701 N N . MET A 1 90 ? -9.359 0.76 9.008 1 97.94 90 MET A N 1
ATOM 702 C CA . MET A 1 90 ? -10.078 1.771 9.781 1 97.94 90 MET A CA 1
ATOM 703 C C . MET A 1 90 ? -11.547 1.383 9.953 1 97.94 90 MET A C 1
ATOM 705 O O . MET A 1 90 ? -12.227 1.077 8.969 1 97.94 90 MET A O 1
ATOM 709 N N . HIS A 1 91 ? -12.023 1.374 11.148 1 98 91 HIS A N 1
ATOM 710 C CA . HIS A 1 91 ? -13.438 1.228 11.469 1 98 91 HIS A CA 1
ATOM 711 C C . HIS A 1 91 ? -14.039 2.555 11.914 1 98 91 HIS A C 1
ATOM 713 O O . HIS A 1 91 ? -13.664 3.09 12.961 1 98 91 HIS A O 1
ATOM 719 N N . MET A 1 92 ? -15 2.98 11.156 1 97.12 92 MET A N 1
ATOM 720 C CA . MET A 1 92 ? -15.609 4.27 11.469 1 97.12 92 MET A CA 1
ATOM 721 C C . MET A 1 92 ? -16.734 4.105 12.492 1 97.12 92 MET A C 1
ATOM 723 O O . MET A 1 92 ? -17.328 3.031 12.602 1 97.12 92 MET A O 1
ATOM 727 N N . GLU A 1 93 ? -17.047 5.211 13.141 1 96.31 93 GLU A N 1
ATOM 728 C CA . GLU A 1 93 ? -18.141 5.191 14.117 1 96.31 93 GLU A CA 1
ATOM 729 C C . GLU A 1 93 ? -19.484 4.961 13.445 1 96.31 93 GLU A C 1
ATOM 731 O O . GLU A 1 93 ? -20.391 4.383 14.039 1 96.31 93 GLU A O 1
ATOM 736 N N . ASN A 1 94 ? -19.594 5.363 12.273 1 94.94 94 ASN A N 1
ATOM 737 C CA . ASN A 1 94 ? -20.859 5.203 11.562 1 94.94 94 ASN A CA 1
ATOM 738 C C . ASN A 1 94 ? -21.031 3.781 11.031 1 94.94 94 ASN A C 1
ATOM 740 O O . ASN A 1 94 ? -22.016 3.482 10.344 1 94.94 94 ASN A O 1
ATOM 744 N N . GLY A 1 95 ? -20.047 2.971 11.172 1 95.94 95 GLY A N 1
ATOM 745 C CA . GLY A 1 95 ? -20.172 1.567 10.812 1 95.94 95 GLY A CA 1
ATOM 746 C C . GLY A 1 95 ? -19.391 1.203 9.555 1 95.94 95 GLY A C 1
ATOM 747 O O . GLY A 1 95 ? -19.156 0.024 9.289 1 95.94 95 GLY A O 1
ATOM 748 N N . ASN A 1 96 ? -19 2.186 8.812 1 97.12 96 ASN A N 1
ATOM 749 C CA . ASN A 1 96 ? -18.234 1.919 7.605 1 97.12 96 ASN A CA 1
ATOM 750 C C . ASN A 1 96 ? -16.828 1.43 7.938 1 97.12 96 ASN A C 1
ATOM 752 O O . ASN A 1 96 ? -16.25 1.812 8.961 1 97.12 96 ASN A O 1
ATOM 756 N N . ARG A 1 97 ? -16.266 0.539 7.105 1 98.12 97 ARG A N 1
ATOM 757 C CA . ARG A 1 97 ? -14.906 0.034 7.242 1 98.12 97 ARG A CA 1
ATOM 758 C C . ARG A 1 97 ? -14.102 0.262 5.961 1 98.12 97 ARG A C 1
ATOM 760 O O . ARG A 1 97 ? -14.625 0.075 4.859 1 98.12 97 ARG A O 1
ATOM 767 N N . TYR A 1 98 ? -12.867 0.612 6.203 1 98.44 98 TYR A N 1
ATOM 768 C CA . TYR A 1 98 ? -11.969 0.852 5.078 1 98.44 98 TYR A CA 1
ATOM 769 C C . TYR A 1 98 ? -10.633 0.161 5.293 1 98.44 98 TYR A C 1
ATOM 771 O O . TYR A 1 98 ? -10.086 0.179 6.402 1 98.44 98 TYR A O 1
ATOM 779 N N . ALA A 1 99 ? -10.164 -0.516 4.324 1 98.75 99 ALA A N 1
ATOM 780 C CA . ALA A 1 99 ? -8.75 -0.881 4.266 1 98.75 99 ALA A CA 1
ATOM 781 C C . ALA A 1 99 ? -7.918 0.23 3.629 1 98.75 99 ALA A C 1
ATOM 783 O O . ALA A 1 99 ? -8.375 0.89 2.689 1 98.75 99 ALA A O 1
ATOM 784 N N . PHE A 1 100 ? -6.746 0.407 4.16 1 98.69 100 PHE A N 1
ATOM 785 C CA . PHE A 1 100 ? -5.918 1.469 3.602 1 98.69 100 PHE A CA 1
ATOM 786 C C . PHE A 1 100 ? -4.461 1.025 3.502 1 98.69 100 PHE A C 1
ATOM 788 O O . PHE A 1 100 ? -4.031 0.124 4.227 1 98.69 100 PHE A O 1
ATOM 795 N N . SER A 1 101 ? -3.727 1.539 2.621 1 98.56 101 SER A N 1
ATOM 796 C CA . SER A 1 101 ? -2.273 1.458 2.502 1 98.56 101 SER A CA 1
ATOM 797 C C . SER A 1 101 ? -1.665 2.826 2.221 1 98.56 101 SER A C 1
ATOM 799 O O . SER A 1 101 ? -2.291 3.668 1.572 1 98.56 101 SER A O 1
ATOM 801 N N . GLU A 1 102 ? -0.493 3.02 2.707 1 98.75 102 GLU A N 1
ATOM 802 C CA . GLU A 1 102 ? 0.19 4.305 2.58 1 98.75 102 GLU A CA 1
ATOM 803 C C . GLU A 1 102 ? 1.671 4.113 2.266 1 98.75 102 GLU A C 1
ATOM 805 O O . GLU A 1 102 ? 2.311 3.199 2.793 1 98.75 102 GLU A O 1
ATOM 810 N N . PHE A 1 103 ? 2.197 4.957 1.449 1 98.5 103 PHE A N 1
ATOM 811 C CA . PHE A 1 103 ? 3.627 5.043 1.173 1 98.5 103 PHE A CA 1
ATOM 812 C C . PHE A 1 103 ? 4.156 6.438 1.479 1 98.5 103 PHE A C 1
ATOM 814 O O . PHE A 1 103 ? 3.555 7.438 1.085 1 98.5 103 PHE A O 1
ATOM 821 N N . TYR A 1 104 ? 5.273 6.477 2.154 1 98.12 104 TYR A N 1
ATOM 822 C CA . TYR A 1 104 ? 5.863 7.719 2.639 1 98.12 104 TYR A CA 1
ATOM 823 C C . TYR A 1 104 ? 7.238 7.949 2.021 1 98.12 104 TYR A C 1
ATOM 825 O O . TYR A 1 104 ? 8.016 7.004 1.851 1 98.12 104 TYR A O 1
ATOM 833 N N . GLU A 1 105 ? 7.531 9.125 1.723 1 97.06 105 GLU A N 1
ATOM 834 C CA . GLU A 1 105 ? 8.891 9.602 1.505 1 97.06 105 GLU A CA 1
ATOM 835 C C . GLU A 1 105 ? 9.281 10.656 2.537 1 97.06 105 GLU A C 1
ATOM 837 O O . GLU A 1 105 ? 8.594 11.672 2.688 1 97.06 105 GLU A O 1
ATOM 842 N N . PHE A 1 106 ? 10.344 10.391 3.223 1 97.06 106 PHE A N 1
ATOM 843 C CA . PHE A 1 106 ? 10.852 11.328 4.215 1 97.06 106 PHE A CA 1
ATOM 844 C C . PHE A 1 106 ? 11.859 12.289 3.588 1 97.06 106 PHE A C 1
ATOM 846 O O . PHE A 1 106 ? 12.453 11.984 2.553 1 97.06 106 PHE A O 1
ATOM 853 N N . THR A 1 107 ? 12.031 13.453 4.262 1 96.25 107 THR A N 1
ATOM 854 C CA . THR A 1 107 ? 12.977 14.453 3.771 1 96.25 107 THR A CA 1
ATOM 855 C C . THR A 1 107 ? 14.414 13.961 3.936 1 96.25 107 THR A C 1
ATOM 857 O O . THR A 1 107 ? 15.32 14.445 3.26 1 96.25 107 THR A O 1
ATOM 860 N N . SER A 1 108 ? 14.578 13.086 4.875 1 92.12 108 SER A N 1
ATOM 861 C CA . SER A 1 108 ? 15.891 12.5 5.133 1 92.12 108 SER A CA 1
ATOM 862 C C . SER A 1 108 ? 15.758 11.07 5.668 1 92.12 108 SER A C 1
ATOM 864 O O . SER A 1 108 ? 14.672 10.641 6.047 1 92.12 108 SER A O 1
ATOM 866 N N . ALA A 1 109 ? 16.922 10.328 5.703 1 85.62 109 ALA A N 1
ATOM 867 C CA . ALA A 1 109 ? 16.906 8.953 6.191 1 85.62 109 ALA A CA 1
ATOM 868 C C . ALA A 1 109 ? 16.641 8.906 7.691 1 85.62 109 ALA A C 1
ATOM 870 O O . ALA A 1 109 ? 16.172 7.891 8.211 1 85.62 109 ALA A O 1
ATOM 871 N N . LYS A 1 110 ? 16.844 10.039 8.352 1 82.88 110 LYS A N 1
ATOM 872 C CA . LYS A 1 110 ? 16.562 10.086 9.781 1 82.88 110 LYS A CA 1
ATOM 873 C C . LYS A 1 110 ? 15.07 9.984 10.055 1 82.88 110 LYS A C 1
ATOM 875 O O . LYS A 1 110 ? 14.656 9.469 11.102 1 82.88 110 LYS A O 1
ATOM 880 N N . GLY A 1 111 ? 14.258 10.453 9.133 1 79.56 111 GLY A N 1
ATOM 881 C CA . GLY A 1 111 ? 12.852 10.102 9.125 1 79.56 111 GLY A CA 1
ATOM 882 C C . GLY A 1 111 ? 12.016 10.953 10.062 1 79.56 111 GLY A C 1
ATOM 883 O O . GLY A 1 111 ? 11.086 10.461 10.695 1 79.56 111 GLY A O 1
ATOM 884 N N . HIS A 1 112 ? 12.234 12.297 10.188 1 85 112 HIS A N 1
ATOM 885 C CA . HIS A 1 112 ? 11.477 13.109 11.133 1 85 112 HIS A CA 1
ATOM 886 C C . HIS A 1 112 ? 10.422 13.945 10.414 1 85 112 HIS A C 1
ATOM 888 O O . HIS A 1 112 ? 9.477 14.422 11.039 1 85 112 HIS A O 1
ATOM 894 N N . GLN A 1 113 ? 10.656 14.102 9.172 1 95.38 113 GLN A N 1
ATOM 895 C CA . GLN A 1 113 ? 9.719 14.914 8.406 1 95.38 113 GLN A CA 1
ATOM 896 C C . GLN A 1 113 ? 9.32 14.211 7.109 1 95.38 113 GLN A C 1
ATOM 898 O O . GLN A 1 113 ? 10.172 13.664 6.402 1 95.38 113 GLN A O 1
ATOM 903 N N . ILE A 1 114 ? 8.047 14.305 6.852 1 98.12 114 ILE A N 1
ATOM 904 C CA . ILE A 1 114 ? 7.516 13.625 5.676 1 98.12 114 ILE A CA 1
ATOM 905 C C . ILE A 1 114 ? 7.461 14.602 4.5 1 98.12 114 ILE A C 1
ATOM 907 O O . ILE A 1 114 ? 6.973 15.727 4.637 1 98.12 114 ILE A O 1
ATOM 911 N N . LYS A 1 115 ? 7.996 14.164 3.414 1 98.06 115 LYS A N 1
ATOM 912 C CA . LYS A 1 115 ? 7.988 14.945 2.178 1 98.06 115 LYS A CA 1
ATOM 913 C C . LYS A 1 115 ? 6.766 14.609 1.329 1 98.06 115 LYS A C 1
ATOM 915 O O . LYS A 1 115 ? 6.168 15.5 0.714 1 98.06 115 LYS A O 1
ATOM 920 N N . SER A 1 116 ? 6.43 13.367 1.248 1 98.44 116 SER A N 1
ATOM 921 C CA . SER A 1 116 ? 5.27 12.992 0.444 1 98.44 116 SER A CA 1
ATOM 922 C C . SER A 1 116 ? 4.566 11.773 1.029 1 98.44 116 SER A C 1
ATOM 924 O O . SER A 1 116 ? 5.199 10.93 1.672 1 98.44 116 SER A O 1
ATOM 926 N N . LEU A 1 117 ? 3.271 11.734 0.835 1 98.69 117 LEU A N 1
ATOM 927 C CA . LEU A 1 117 ? 2.389 10.656 1.263 1 98.69 117 LEU A CA 1
ATOM 928 C C . LEU A 1 117 ? 1.45 10.242 0.134 1 98.69 117 LEU A C 1
ATOM 930 O O . LEU A 1 117 ? 0.813 11.086 -0.493 1 98.69 117 LEU A O 1
ATOM 934 N N . THR A 1 118 ? 1.476 8.977 -0.222 1 98.81 118 THR A N 1
ATOM 935 C CA . THR A 1 118 ? 0.512 8.391 -1.147 1 98.81 118 THR A CA 1
ATOM 936 C C . THR A 1 118 ? -0.412 7.418 -0.422 1 98.81 118 THR A C 1
ATOM 938 O O . THR A 1 118 ? 0.054 6.5 0.257 1 98.81 118 THR A O 1
ATOM 941 N N . THR A 1 119 ? -1.729 7.633 -0.525 1 98.75 119 THR A N 1
ATOM 942 C CA . THR A 1 119 ? -2.686 6.859 0.255 1 98.75 119 THR A CA 1
ATOM 943 C C . THR A 1 119 ? -3.67 6.137 -0.661 1 98.75 119 THR A C 1
ATOM 945 O O . THR A 1 119 ? -4.188 6.723 -1.613 1 98.75 119 THR A O 1
ATOM 948 N N . TYR A 1 120 ? -3.898 4.871 -0.451 1 98.81 120 TYR A N 1
ATOM 949 C CA . TYR A 1 120 ? -4.945 4.039 -1.037 1 98.81 120 TYR A CA 1
ATOM 950 C C . TYR A 1 120 ? -6.016 3.701 -0.005 1 98.81 120 TYR A C 1
ATOM 952 O O . TYR A 1 120 ? -5.703 3.217 1.086 1 98.81 120 TYR A O 1
ATOM 960 N N . VAL A 1 121 ? -7.211 3.971 -0.306 1 98.5 121 VAL A N 1
ATOM 961 C CA . VAL A 1 121 ? -8.305 3.666 0.605 1 98.5 121 VAL A CA 1
ATOM 962 C C . VAL A 1 121 ? -9.422 2.938 -0.149 1 98.5 121 VAL A C 1
ATOM 964 O O . VAL A 1 121 ? -9.883 3.412 -1.188 1 98.5 121 VAL A O 1
ATOM 967 N N . ILE A 1 122 ? -9.82 1.812 0.385 1 98.69 122 ILE A N 1
ATOM 968 C CA . ILE A 1 122 ? -10.867 0.999 -0.221 1 98.69 122 ILE A CA 1
ATOM 969 C C . ILE A 1 122 ? -11.906 0.62 0.835 1 98.69 122 ILE A C 1
ATOM 971 O O . ILE A 1 122 ? -11.555 0.081 1.889 1 98.69 122 ILE A O 1
ATOM 975 N N . GLU A 1 123 ? -13.141 0.948 0.541 1 97.81 123 GLU A N 1
ATOM 976 C CA . GLU A 1 123 ? -14.203 0.518 1.45 1 97.81 123 GLU A CA 1
ATOM 977 C C . GLU A 1 123 ? -14.336 -1.002 1.46 1 97.81 123 GLU A C 1
ATOM 979 O O . GLU A 1 123 ? -14.289 -1.641 0.406 1 97.81 123 GLU A O 1
ATOM 984 N N . ILE A 1 124 ? -14.484 -1.54 2.633 1 97.88 124 ILE A N 1
ATOM 985 C CA . ILE A 1 124 ? -14.609 -2.988 2.748 1 97.88 124 ILE A CA 1
ATOM 986 C C . ILE A 1 124 ? -15.867 -3.338 3.541 1 97.88 124 ILE A C 1
ATOM 988 O O . ILE A 1 124 ? -16.422 -2.484 4.23 1 97.88 124 ILE A O 1
ATOM 992 N N . LYS A 1 125 ? -16.422 -4.582 3.318 1 88.75 125 LYS A N 1
ATOM 993 C CA . LYS A 1 125 ? -17.656 -5.027 3.98 1 88.75 125 LYS A CA 1
ATOM 994 C C . LYS A 1 125 ? -17.359 -5.508 5.398 1 88.75 125 LYS A C 1
ATOM 996 O O . LYS A 1 125 ? -16.266 -5.977 5.691 1 88.75 125 LYS A O 1
ATOM 1001 N N . MET B 1 1 ? 4.918 -5.281 -23.812 1 89.12 1 MET B N 1
ATOM 1002 C CA . MET B 1 1 ? 4.574 -4.516 -22.625 1 89.12 1 MET B CA 1
ATOM 1003 C C . MET B 1 1 ? 5.75 -3.656 -22.172 1 89.12 1 MET B C 1
ATOM 1005 O O . MET B 1 1 ? 6.887 -4.129 -22.109 1 89.12 1 MET B O 1
ATOM 1009 N N . LYS B 1 2 ? 5.559 -2.395 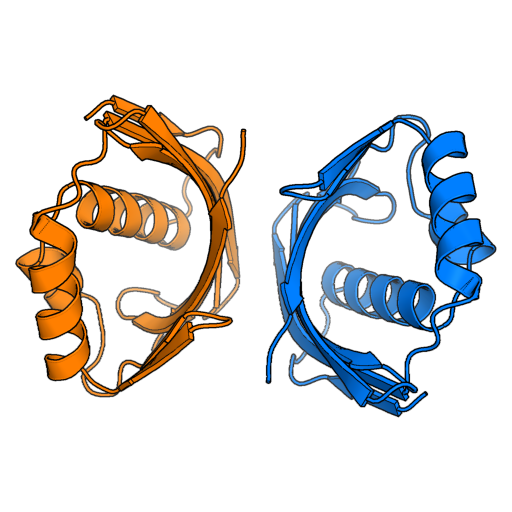-21.969 1 95.44 2 LYS B N 1
ATOM 1010 C CA . LYS B 1 2 ? 6.574 -1.458 -21.484 1 95.44 2 LYS B CA 1
ATOM 1011 C C . LYS B 1 2 ? 6.691 -1.502 -19.969 1 95.44 2 LYS B C 1
ATOM 1013 O O . LYS B 1 2 ? 5.684 -1.604 -19.266 1 95.44 2 LYS B O 1
ATOM 1018 N N . ILE B 1 3 ? 7.988 -1.468 -19.469 1 95.94 3 ILE B N 1
ATOM 1019 C CA . ILE B 1 3 ? 8.227 -1.485 -18.031 1 95.94 3 ILE B CA 1
ATOM 1020 C C . ILE B 1 3 ? 9 -0.234 -17.625 1 95.94 3 ILE B C 1
ATOM 1022 O O . ILE B 1 3 ? 10.047 0.073 -18.188 1 95.94 3 ILE B O 1
ATOM 1026 N N . LYS B 1 4 ? 8.484 0.483 -16.719 1 96.06 4 LYS B N 1
ATOM 1027 C CA . LYS B 1 4 ? 9.148 1.634 -16.109 1 96.06 4 LYS B CA 1
ATOM 1028 C C . LYS B 1 4 ? 9.383 1.408 -14.617 1 96.06 4 LYS B C 1
ATOM 1030 O O . LYS B 1 4 ? 8.477 0.987 -13.898 1 96.06 4 LYS B O 1
ATOM 1035 N N . ILE B 1 5 ? 10.609 1.659 -14.125 1 94.12 5 ILE B N 1
ATOM 1036 C CA . ILE B 1 5 ? 10.945 1.467 -12.719 1 94.12 5 ILE B CA 1
ATOM 1037 C C . ILE B 1 5 ? 11.586 2.738 -12.164 1 94.12 5 ILE B C 1
ATOM 1039 O O . ILE B 1 5 ? 12.602 3.209 -12.688 1 94.12 5 ILE B O 1
ATOM 1043 N N . ASP B 1 6 ? 10.992 3.34 -11.172 1 89.25 6 ASP B N 1
ATOM 1044 C CA . ASP B 1 6 ? 11.547 4.543 -10.562 1 89.25 6 ASP B CA 1
ATOM 1045 C C . ASP B 1 6 ? 12.484 4.195 -9.406 1 89.25 6 ASP B C 1
ATOM 1047 O O . ASP B 1 6 ? 13.352 4.988 -9.047 1 89.25 6 ASP B O 1
ATOM 1051 N N . SER B 1 7 ? 12.258 3.092 -8.836 1 79.31 7 SER B N 1
ATOM 1052 C CA . SER B 1 7 ? 12.969 2.734 -7.613 1 79.31 7 SER B CA 1
ATOM 1053 C C . SER B 1 7 ? 14.359 2.193 -7.922 1 79.31 7 SER B C 1
ATOM 1055 O O . SER B 1 7 ? 14.547 1.469 -8.906 1 79.31 7 SER B O 1
ATOM 1057 N N . ASP B 1 8 ? 15.242 2.756 -7.129 1 69.62 8 ASP B N 1
ATOM 1058 C CA . ASP B 1 8 ? 16.578 2.172 -7.219 1 69.62 8 ASP B CA 1
ATOM 1059 C C . ASP B 1 8 ? 16.688 0.93 -6.336 1 69.62 8 ASP B C 1
ATOM 1061 O O . ASP B 1 8 ? 16.562 1.018 -5.113 1 69.62 8 ASP B O 1
ATOM 1065 N N . CYS B 1 9 ? 16.641 -0.161 -6.906 1 67.94 9 CYS B N 1
ATOM 1066 C CA . CYS B 1 9 ? 16.734 -1.392 -6.125 1 67.94 9 CYS B CA 1
ATOM 1067 C C . CYS B 1 9 ? 18.109 -1.536 -5.496 1 67.94 9 CYS B C 1
ATOM 1069 O O . CYS B 1 9 ? 18.281 -2.234 -4.492 1 67.94 9 CYS B O 1
ATOM 1071 N N . GLY B 1 10 ? 18.922 -0.588 -5.895 1 65.25 10 GLY B N 1
ATOM 1072 C CA . GLY B 1 10 ? 20.281 -0.712 -5.398 1 65.25 10 GLY B CA 1
ATOM 1073 C C . GLY B 1 10 ? 20.797 -2.143 -5.387 1 65.25 10 GLY B C 1
ATOM 1074 O O . GLY B 1 10 ? 20.531 -2.904 -6.32 1 65.25 10 GLY B O 1
ATOM 1075 N N . ASN B 1 11 ? 21.641 -2.6 -4.473 1 69.12 11 ASN B N 1
ATOM 1076 C CA . ASN B 1 11 ? 22.156 -3.949 -4.262 1 69.12 11 ASN B CA 1
ATOM 1077 C C . ASN B 1 11 ? 21.312 -4.715 -3.246 1 69.12 11 ASN B C 1
ATOM 1079 O O . ASN B 1 11 ? 21.859 -5.398 -2.373 1 69.12 11 ASN B O 1
ATOM 1083 N N . ALA B 1 12 ? 19.953 -4.496 -3.301 1 83.88 12 ALA B N 1
ATOM 1084 C CA . ALA B 1 12 ? 19.125 -5.211 -2.33 1 83.88 12 ALA B CA 1
ATOM 1085 C C . ALA B 1 12 ? 18.406 -6.387 -2.984 1 83.88 12 ALA B C 1
ATOM 1087 O O . ALA B 1 12 ? 17.453 -6.195 -3.744 1 83.88 12 ALA B O 1
ATOM 1088 N N . PRO B 1 13 ? 18.812 -7.582 -2.744 1 88.38 13 PRO B N 1
ATOM 1089 C CA . PRO B 1 13 ? 18.312 -8.773 -3.424 1 88.38 13 PRO B CA 1
ATOM 1090 C C . PRO B 1 13 ? 16.797 -8.914 -3.311 1 88.38 13 PRO B C 1
ATOM 1092 O O . PRO B 1 13 ? 16.125 -9.297 -4.277 1 88.38 13 PRO B O 1
ATOM 1095 N N . LYS B 1 14 ? 16.234 -8.625 -2.191 1 92.62 14 LYS B N 1
ATOM 1096 C CA . LYS B 1 14 ? 14.797 -8.773 -2.014 1 92.62 14 LYS B CA 1
ATOM 1097 C C . LYS B 1 14 ? 14.031 -7.777 -2.877 1 92.62 14 LYS B C 1
ATOM 1099 O O . LYS B 1 14 ? 12.969 -8.102 -3.412 1 92.62 14 LYS B O 1
ATOM 1104 N N . LYS B 1 15 ? 14.484 -6.602 -3.006 1 92.5 15 LYS B N 1
ATOM 1105 C CA . LYS B 1 15 ? 13.867 -5.602 -3.873 1 92.5 15 LYS B CA 1
ATOM 1106 C C . LYS B 1 15 ? 13.891 -6.047 -5.332 1 92.5 15 LYS B C 1
ATOM 1108 O O . LYS B 1 15 ? 12.914 -5.871 -6.059 1 92.5 15 LYS B O 1
ATOM 1113 N N . GLU B 1 16 ? 15.039 -6.57 -5.68 1 93.31 16 GLU B N 1
ATOM 1114 C CA . GLU B 1 16 ? 15.164 -7.102 -7.031 1 93.31 16 GLU B CA 1
ATOM 1115 C C . GLU B 1 16 ? 14.164 -8.234 -7.27 1 93.31 16 GLU B C 1
ATOM 1117 O O . GLU B 1 16 ? 13.562 -8.32 -8.344 1 93.31 16 GLU B O 1
ATOM 1122 N N . PHE B 1 17 ? 14.055 -9.07 -6.324 1 95 17 PHE B N 1
ATOM 1123 C CA . PHE B 1 17 ? 13.086 -10.156 -6.426 1 95 17 PHE B CA 1
ATOM 1124 C C . PHE B 1 17 ? 11.68 -9.609 -6.617 1 95 17 PHE B C 1
ATOM 1126 O O . PHE B 1 17 ? 10.938 -10.07 -7.492 1 95 17 PHE B O 1
ATOM 1133 N N . LEU B 1 18 ? 11.281 -8.656 -5.801 1 96.44 18 LEU B N 1
ATOM 1134 C CA . LEU B 1 18 ? 9.945 -8.07 -5.879 1 96.44 18 LEU B CA 1
ATOM 1135 C C . LEU B 1 18 ? 9.711 -7.445 -7.246 1 96.44 18 LEU B C 1
ATOM 1137 O O . LEU B 1 18 ? 8.625 -7.586 -7.82 1 96.44 18 LEU B O 1
ATOM 1141 N N . LYS B 1 19 ? 10.711 -6.754 -7.707 1 95.69 19 LYS B N 1
ATOM 1142 C CA . LYS B 1 19 ? 10.656 -6.203 -9.055 1 95.69 19 LYS B CA 1
ATOM 1143 C C . LYS B 1 19 ? 10.391 -7.297 -10.086 1 95.69 19 LYS B C 1
ATOM 1145 O O . LYS B 1 19 ? 9.445 -7.195 -10.875 1 95.69 19 LYS B O 1
ATOM 1150 N N . ASP B 1 20 ? 11.164 -8.32 -10.023 1 95.81 20 ASP B N 1
ATOM 1151 C CA . ASP B 1 20 ? 11.055 -9.406 -10.992 1 95.81 20 ASP B CA 1
ATOM 1152 C C . ASP B 1 20 ? 9.703 -10.117 -10.867 1 95.81 20 ASP B C 1
ATOM 1154 O O . ASP B 1 20 ? 9.117 -10.516 -11.875 1 95.81 20 ASP B O 1
ATOM 1158 N N . PHE B 1 21 ? 9.266 -10.281 -9.695 1 97.25 21 PHE B N 1
ATOM 1159 C CA . PHE B 1 21 ? 7.98 -10.922 -9.453 1 97.25 21 PHE B CA 1
ATOM 1160 C C . PHE B 1 21 ? 6.852 -10.125 -10.094 1 97.25 21 PHE B C 1
ATOM 1162 O O . PHE B 1 21 ? 5.969 -10.695 -10.734 1 97.25 21 PHE B O 1
ATOM 1169 N N . ASN B 1 22 ? 6.855 -8.852 -9.984 1 97.31 22 ASN B N 1
ATOM 1170 C CA . ASN B 1 22 ? 5.805 -8.016 -10.562 1 97.31 22 ASN B CA 1
ATOM 1171 C C . ASN B 1 22 ? 5.898 -7.965 -12.086 1 97.31 22 ASN B C 1
ATOM 1173 O O . ASN B 1 22 ? 4.879 -7.895 -12.773 1 97.31 22 ASN B O 1
ATOM 1177 N N . ILE B 1 23 ? 7.113 -8.008 -12.602 1 96.62 23 ILE B N 1
ATOM 1178 C CA . ILE B 1 23 ? 7.285 -8.086 -14.047 1 96.62 23 ILE B CA 1
ATOM 1179 C C . ILE B 1 23 ? 6.719 -9.398 -14.57 1 96.62 23 ILE B C 1
ATOM 1181 O O . ILE B 1 23 ? 6.023 -9.43 -15.586 1 96.62 23 ILE B O 1
ATOM 1185 N N . ALA B 1 24 ? 7.004 -10.484 -13.852 1 96.56 24 ALA B N 1
ATOM 1186 C CA . ALA B 1 24 ? 6.461 -11.789 -14.219 1 96.56 24 ALA B CA 1
ATOM 1187 C C . ALA B 1 24 ? 4.938 -11.781 -14.164 1 96.56 24 ALA B C 1
ATOM 1189 O O . ALA B 1 24 ? 4.277 -12.367 -15.031 1 96.56 24 ALA B O 1
ATOM 1190 N N . PHE B 1 25 ? 4.406 -11.125 -13.164 1 96.56 25 PHE B N 1
ATOM 1191 C CA . PHE B 1 25 ? 2.959 -10.992 -13.031 1 96.56 25 PHE B CA 1
ATOM 1192 C C . PHE B 1 25 ? 2.363 -10.266 -14.234 1 96.56 25 PHE B C 1
ATOM 1194 O O . PHE B 1 25 ? 1.399 -10.742 -14.836 1 96.56 25 PHE B O 1
ATOM 1201 N N . ALA B 1 26 ? 2.932 -9.195 -14.617 1 94.5 26 ALA B N 1
ATOM 1202 C CA . ALA B 1 26 ? 2.471 -8.383 -15.742 1 94.5 26 ALA B CA 1
ATOM 1203 C C . ALA B 1 26 ? 2.568 -9.156 -17.047 1 94.5 26 ALA B C 1
ATOM 1205 O O . ALA B 1 26 ? 1.719 -9.008 -17.938 1 94.5 26 ALA B O 1
ATOM 1206 N N . ALA B 1 27 ? 3.551 -9.977 -17.172 1 94.12 27 ALA B N 1
ATOM 1207 C CA . ALA B 1 27 ? 3.812 -10.727 -18.406 1 94.12 27 ALA B CA 1
ATOM 1208 C C . ALA B 1 27 ? 2.98 -12.008 -18.453 1 94.12 27 ALA B C 1
ATOM 1210 O O . ALA B 1 27 ? 2.973 -12.711 -19.453 1 94.12 27 ALA B O 1
ATOM 1211 N N . GLY B 1 28 ? 2.361 -12.328 -17.375 1 93.81 28 GLY B N 1
ATOM 1212 C CA . GLY B 1 28 ? 1.568 -13.547 -17.312 1 93.81 28 GLY B CA 1
ATOM 1213 C C . GLY B 1 28 ? 2.412 -14.805 -17.219 1 93.81 28 GLY B C 1
ATOM 1214 O O . GLY B 1 28 ? 2.045 -15.844 -17.766 1 93.81 28 GLY B O 1
ATOM 1215 N N . ASP B 1 29 ? 3.59 -14.68 -16.625 1 95.06 29 ASP B N 1
ATOM 1216 C CA . ASP B 1 29 ? 4.477 -15.828 -16.438 1 95.06 29 ASP B CA 1
ATOM 1217 C C . ASP B 1 29 ? 4.047 -16.656 -15.234 1 95.06 29 ASP B C 1
ATOM 1219 O O . ASP B 1 29 ? 4.703 -16.641 -14.195 1 95.06 29 ASP B O 1
ATOM 1223 N N . THR B 1 30 ? 3.041 -17.453 -15.438 1 96.38 30 THR B N 1
ATOM 1224 C CA . THR B 1 30 ? 2.402 -18.219 -14.367 1 96.38 30 THR B CA 1
ATOM 1225 C C . THR B 1 30 ? 3.389 -19.188 -13.734 1 96.38 30 THR B C 1
ATOM 1227 O O . THR B 1 30 ? 3.404 -19.359 -12.508 1 96.38 30 THR B O 1
ATOM 1230 N N . ALA B 1 31 ? 4.137 -19.859 -14.531 1 96.44 31 ALA B N 1
ATOM 1231 C CA . ALA B 1 31 ? 5.102 -20.828 -14.008 1 96.44 31 ALA B CA 1
ATOM 1232 C C . ALA B 1 31 ? 6.055 -20.172 -13.016 1 96.44 31 ALA B C 1
ATOM 1234 O O . ALA B 1 31 ? 6.301 -20.703 -11.93 1 96.44 31 ALA B O 1
ATOM 1235 N N . TYR B 1 32 ? 6.645 -19.047 -13.344 1 97.31 32 TYR B N 1
ATOM 1236 C CA . TYR B 1 32 ? 7.543 -18.312 -12.469 1 97.31 32 TYR B CA 1
ATOM 1237 C C . TYR B 1 32 ? 6.84 -17.922 -11.172 1 97.31 32 TYR B C 1
ATOM 1239 O O . TYR B 1 32 ? 7.41 -18.062 -10.086 1 97.31 32 TYR B O 1
ATOM 1247 N N . LEU B 1 33 ? 5.613 -17.406 -11.281 1 97.94 33 LEU B N 1
ATOM 1248 C CA . LEU B 1 33 ? 4.867 -16.938 -10.125 1 97.94 33 LEU B CA 1
ATOM 1249 C C . LEU B 1 33 ? 4.598 -18.078 -9.156 1 97.94 33 LEU B C 1
ATOM 1251 O O . LEU B 1 33 ? 4.832 -17.953 -7.949 1 97.94 33 LEU B O 1
ATOM 1255 N N . LEU B 1 34 ? 4.148 -19.203 -9.711 1 97.38 34 LEU B N 1
ATOM 1256 C CA . LEU B 1 34 ? 3.793 -20.344 -8.883 1 97.38 34 LEU B CA 1
ATOM 1257 C C . LEU B 1 34 ? 5.031 -20.922 -8.211 1 97.38 34 LEU B C 1
ATOM 1259 O O . LEU B 1 34 ? 4.953 -21.438 -7.09 1 97.38 34 LEU B O 1
ATOM 1263 N N . LYS B 1 35 ? 6.113 -20.797 -8.82 1 97.12 35 LYS B N 1
ATOM 1264 C CA . LYS B 1 35 ? 7.371 -21.297 -8.273 1 97.12 35 LYS B CA 1
ATOM 1265 C C . LYS B 1 35 ? 7.797 -20.5 -7.047 1 97.12 35 LYS B C 1
ATOM 1267 O O . LYS B 1 35 ? 8.523 -21.016 -6.195 1 97.12 35 LYS B O 1
ATOM 1272 N N . HIS B 1 36 ? 7.355 -19.281 -6.895 1 97.88 36 HIS B N 1
ATOM 1273 C CA . HIS B 1 36 ? 7.922 -18.391 -5.898 1 97.88 36 HIS B CA 1
ATOM 1274 C C . HIS B 1 36 ? 6.906 -18.062 -4.805 1 97.88 36 HIS B C 1
ATOM 1276 O O . HIS B 1 36 ? 7.074 -17.109 -4.059 1 97.88 36 HIS B O 1
ATOM 1282 N N . VAL B 1 37 ? 5.871 -18.828 -4.715 1 98 37 VAL B N 1
ATOM 1283 C CA . VAL B 1 37 ? 4.969 -18.781 -3.568 1 98 37 VAL B CA 1
ATOM 1284 C C . VAL B 1 37 ? 4.984 -20.125 -2.836 1 98 37 VAL B C 1
ATOM 1286 O O . VAL B 1 37 ? 5.254 -21.156 -3.439 1 98 37 VAL B O 1
ATOM 1289 N N . CYS B 1 38 ? 4.801 -20.062 -1.55 1 97 38 CYS B N 1
ATOM 1290 C CA . CYS B 1 38 ? 4.789 -21.297 -0.791 1 97 38 CYS B CA 1
ATOM 1291 C C . CYS B 1 38 ? 3.443 -22.016 -0.929 1 97 38 CYS B C 1
ATOM 1293 O O . CYS B 1 38 ? 2.494 -21.453 -1.476 1 97 38 CYS B O 1
ATOM 1295 N N . GLU B 1 39 ? 3.334 -23.188 -0.44 1 94.56 39 GLU B N 1
ATOM 1296 C CA . GLU B 1 39 ? 2.141 -24 -0.601 1 94.56 39 GLU B CA 1
ATOM 1297 C C . GLU B 1 39 ? 0.938 -23.375 0.102 1 94.56 39 GLU B C 1
ATOM 1299 O O . GLU B 1 39 ? -0.188 -23.453 -0.395 1 94.56 39 GLU B O 1
ATOM 1304 N N . ASP B 1 40 ? 1.151 -22.734 1.207 1 95.31 40 ASP B N 1
ATOM 1305 C CA . ASP B 1 40 ? 0.072 -22.141 1.989 1 95.31 40 ASP B CA 1
ATOM 1306 C C . ASP B 1 40 ? -0.076 -20.656 1.68 1 95.31 40 ASP B C 1
ATOM 1308 O O . ASP B 1 40 ? -0.577 -19.891 2.506 1 95.31 40 ASP B O 1
ATOM 1312 N N . PHE B 1 41 ? 0.41 -20.297 0.535 1 97.81 41 PHE B N 1
ATOM 1313 C CA . PHE B 1 41 ? 0.349 -18.922 0.069 1 97.81 41 PHE B CA 1
ATOM 1314 C C . PHE B 1 41 ? -1.072 -18.375 0.159 1 97.81 41 PHE B C 1
ATOM 1316 O O . PHE B 1 41 ? -2.029 -19.078 -0.181 1 97.81 41 PHE B O 1
ATOM 1323 N N . THR B 1 42 ? -1.225 -17.172 0.663 1 98.44 42 THR B N 1
ATOM 1324 C CA . THR B 1 42 ? -2.512 -16.484 0.663 1 98.44 42 THR B CA 1
ATOM 1325 C C . THR B 1 42 ? -2.418 -15.156 -0.088 1 98.44 42 THR B C 1
ATOM 1327 O O . THR B 1 42 ? -1.41 -14.453 0.01 1 98.44 42 THR B O 1
ATOM 1330 N N . TRP B 1 43 ? -3.467 -14.883 -0.863 1 98.62 43 TRP B N 1
ATOM 1331 C CA . TRP B 1 43 ? -3.566 -13.625 -1.595 1 98.62 43 TRP B CA 1
ATOM 1332 C C . TRP B 1 43 ? -4.855 -12.891 -1.238 1 98.62 43 TRP B C 1
ATOM 1334 O O . TRP B 1 43 ? -5.949 -13.328 -1.601 1 98.62 43 TRP B O 1
ATOM 1344 N N . ASN B 1 44 ? -4.668 -11.781 -0.522 1 98.56 44 ASN B N 1
ATOM 1345 C CA . ASN B 1 44 ? -5.793 -10.938 -0.138 1 98.56 44 ASN B CA 1
ATOM 1346 C C . ASN B 1 44 ? -5.988 -9.781 -1.114 1 98.56 44 ASN B C 1
ATOM 1348 O O . ASN B 1 44 ? -5.188 -8.844 -1.138 1 98.56 44 ASN B O 1
ATOM 1352 N N . LEU B 1 45 ? -7.016 -9.898 -1.969 1 98.19 45 LEU B N 1
ATOM 1353 C CA . LEU B 1 45 ? -7.414 -8.797 -2.842 1 98.19 45 LEU B CA 1
ATOM 1354 C C . LEU B 1 45 ? -8.422 -7.887 -2.145 1 98.19 45 LEU B C 1
ATOM 1356 O O . LEU B 1 45 ? -9.617 -8.18 -2.119 1 98.19 45 LEU B O 1
ATOM 1360 N N . ILE B 1 46 ? -7.934 -6.777 -1.699 1 98.69 46 ILE B N 1
ATOM 1361 C CA . ILE B 1 46 ? -8.711 -5.91 -0.817 1 98.69 46 ILE B CA 1
ATOM 1362 C C . ILE B 1 46 ? -9.961 -5.418 -1.543 1 98.69 46 ILE B C 1
ATOM 1364 O O . ILE B 1 46 ? -9.875 -4.926 -2.67 1 98.69 46 ILE B O 1
ATOM 1368 N N . GLY B 1 47 ? -11.086 -5.527 -0.853 1 97.38 47 GLY B N 1
ATOM 1369 C CA . GLY B 1 47 ? -12.352 -5.074 -1.398 1 97.38 47 GLY B CA 1
ATOM 1370 C C . GLY B 1 47 ? -13.016 -6.094 -2.311 1 97.38 47 GLY B C 1
ATOM 1371 O O . GLY B 1 47 ? -14.117 -5.867 -2.807 1 97.38 47 GLY B O 1
ATOM 1372 N N . ASP B 1 48 ? -12.383 -7.1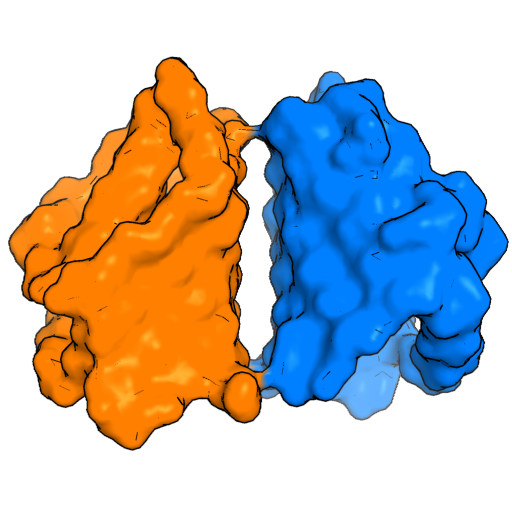84 -2.555 1 96.25 48 ASP B N 1
ATOM 1373 C CA . ASP B 1 48 ? -12.898 -8.195 -3.471 1 96.25 48 ASP B CA 1
ATOM 1374 C C . ASP B 1 48 ? -12.93 -9.57 -2.811 1 96.25 48 ASP B C 1
ATOM 1376 O O . ASP B 1 48 ? -13.945 -9.961 -2.232 1 96.25 48 ASP B O 1
ATOM 1380 N N . ARG B 1 49 ? -11.75 -10.258 -2.756 1 95.69 49 ARG B N 1
ATOM 1381 C CA . ARG B 1 49 ? -11.758 -11.609 -2.191 1 95.69 49 ARG B CA 1
ATOM 1382 C C . ARG B 1 49 ? -10.367 -12 -1.7 1 95.69 49 ARG B C 1
ATOM 1384 O O . ARG B 1 49 ? -9.375 -11.344 -2.035 1 95.69 49 ARG B O 1
ATOM 1391 N N . GLN B 1 50 ? -10.398 -13 -0.846 1 97.38 50 GLN B N 1
ATOM 1392 C CA . GLN B 1 50 ? -9.156 -13.633 -0.409 1 97.38 50 GLN B CA 1
ATOM 1393 C C . GLN B 1 50 ? -9.008 -15.031 -1.016 1 97.38 50 GLN B C 1
ATOM 1395 O O . GLN B 1 50 ? -9.945 -15.828 -0.99 1 97.38 50 GLN B O 1
ATOM 1400 N N . LEU B 1 51 ? -7.844 -15.305 -1.576 1 98.06 51 LEU B N 1
ATOM 1401 C CA . LEU B 1 51 ? -7.527 -16.594 -2.166 1 98.06 51 LEU B CA 1
ATOM 1402 C C . LEU B 1 51 ? -6.551 -17.375 -1.288 1 98.06 51 LEU B C 1
ATOM 1404 O O . LEU B 1 51 ? -5.652 -16.781 -0.68 1 98.06 51 LEU B O 1
ATOM 1408 N N . GLU B 1 52 ? -6.707 -18.641 -1.267 1 97.81 52 GLU B N 1
ATOM 1409 C CA . GLU B 1 52 ? -5.859 -19.5 -0.436 1 97.81 52 GLU B CA 1
ATOM 1410 C C . GLU B 1 52 ? -5.254 -20.625 -1.252 1 97.81 52 GLU B C 1
ATOM 1412 O O . GLU B 1 52 ? -5.977 -21.406 -1.884 1 97.81 52 GLU B O 1
ATOM 1417 N N . GLY B 1 53 ? -3.959 -20.688 -1.171 1 96.94 53 GLY B N 1
ATOM 1418 C CA . GLY B 1 53 ? -3.248 -21.812 -1.768 1 96.94 53 GLY B CA 1
ATOM 1419 C C . GLY B 1 53 ? -2.865 -21.562 -3.215 1 96.94 53 GLY B C 1
ATOM 1420 O O . GLY B 1 53 ? -3.355 -20.625 -3.846 1 96.94 53 GLY B O 1
ATOM 1421 N N . VAL B 1 54 ? -2.016 -22.484 -3.688 1 96.38 54 VAL B N 1
ATOM 1422 C CA . VAL B 1 54 ? -1.417 -22.359 -5.012 1 96.38 54 VAL B CA 1
ATOM 1423 C C . VAL B 1 54 ? -2.473 -22.625 -6.086 1 96.38 54 VAL B C 1
ATOM 1425 O O . VAL B 1 54 ? -2.455 -22 -7.148 1 96.38 54 VAL B O 1
ATOM 1428 N N . GLN B 1 55 ? -3.408 -23.453 -5.82 1 97 55 GLN B N 1
ATOM 1429 C CA . GLN B 1 55 ? -4.422 -23.781 -6.82 1 97 55 GLN B CA 1
ATOM 1430 C C . GLN B 1 55 ? -5.316 -22.578 -7.102 1 97 55 GLN B C 1
ATOM 1432 O O . GLN B 1 55 ? -5.539 -22.219 -8.266 1 97 55 GLN B O 1
ATOM 1437 N N . GLU B 1 56 ? -5.852 -21.984 -6.062 1 97.44 56 GLU B N 1
ATOM 1438 C CA . GLU B 1 56 ? -6.684 -20.797 -6.277 1 97.44 56 GLU B CA 1
ATOM 1439 C C . GLU B 1 56 ? -5.895 -19.688 -6.945 1 97.44 56 GLU B C 1
ATOM 1441 O O . GLU B 1 56 ? -6.434 -18.938 -7.77 1 97.44 56 GLU B O 1
ATOM 1446 N N . PHE B 1 57 ? -4.668 -19.625 -6.555 1 97.75 57 PHE B N 1
ATOM 1447 C CA . PHE B 1 57 ? -3.801 -18.625 -7.184 1 97.75 57 PHE B CA 1
ATOM 1448 C C . PHE B 1 57 ? -3.668 -18.906 -8.68 1 97.75 57 PHE B C 1
ATOM 1450 O O . PHE B 1 57 ? -3.889 -18.016 -9.5 1 97.75 57 PHE B O 1
ATOM 1457 N N . SER B 1 58 ? -3.396 -20.078 -8.992 1 96.88 58 SER B N 1
ATOM 1458 C CA . SER B 1 58 ? -3.25 -20.5 -10.383 1 96.88 58 SER B CA 1
ATOM 1459 C C . SER B 1 58 ? -4.52 -20.219 -11.18 1 96.88 58 SER B C 1
ATOM 1461 O O . SER B 1 58 ? -4.457 -19.719 -12.297 1 96.88 58 SER B O 1
ATOM 1463 N N . ASP B 1 59 ? -5.641 -20.531 -10.625 1 96.88 59 ASP B N 1
ATOM 1464 C CA . ASP B 1 59 ? -6.922 -20.312 -11.289 1 96.88 59 ASP B CA 1
ATOM 1465 C C . ASP B 1 59 ? -7.145 -18.828 -11.57 1 96.88 59 ASP B C 1
ATOM 1467 O O . ASP B 1 59 ? -7.625 -18.453 -12.641 1 96.88 59 ASP B O 1
ATOM 1471 N N . GLU B 1 60 ? -6.836 -18.062 -10.586 1 96.75 60 GLU B N 1
ATOM 1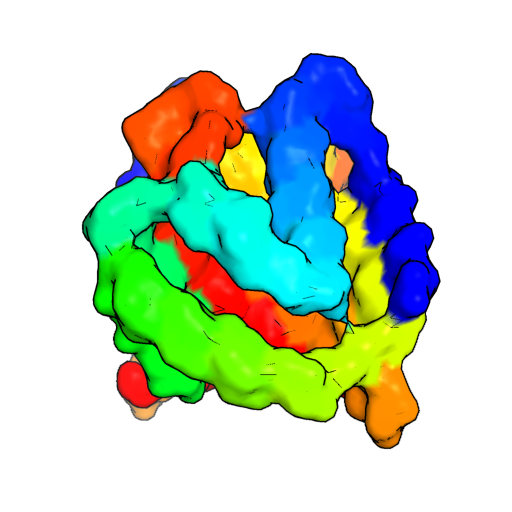472 C CA . GLU B 1 60 ? -7.012 -16.625 -10.758 1 96.75 60 GLU B CA 1
ATOM 1473 C C . GLU B 1 60 ? -6.086 -16.078 -11.844 1 96.75 60 GLU B C 1
ATOM 1475 O O . GLU B 1 60 ? -6.496 -15.25 -12.664 1 96.75 60 GLU B O 1
ATOM 1480 N N . LEU B 1 61 ? -4.855 -16.516 -11.852 1 96.25 61 LEU B N 1
ATOM 1481 C CA . LEU B 1 61 ? -3.904 -16.094 -12.875 1 96.25 61 LEU B CA 1
ATOM 1482 C C . LEU B 1 61 ? -4.406 -16.438 -14.266 1 96.25 61 LEU B C 1
ATOM 1484 O O . LEU B 1 61 ? -4.227 -15.656 -15.211 1 96.25 61 LEU B O 1
ATOM 1488 N N . ALA B 1 62 ? -4.992 -17.562 -14.359 1 95.19 62 ALA B N 1
ATOM 1489 C CA . ALA B 1 62 ? -5.531 -17.984 -15.648 1 95.19 62 ALA B CA 1
ATOM 1490 C C . ALA B 1 62 ? -6.621 -17.031 -16.125 1 95.19 62 ALA B C 1
ATOM 1492 O O . ALA B 1 62 ? -6.691 -16.703 -17.312 1 95.19 62 ALA B O 1
ATOM 1493 N N . LYS B 1 63 ? -7.422 -16.594 -15.227 1 93 63 LYS B N 1
ATOM 1494 C CA . LYS B 1 63 ? -8.5 -15.664 -15.57 1 93 63 LYS B CA 1
ATOM 1495 C C . LYS B 1 63 ? -7.941 -14.312 -16 1 93 63 LYS B C 1
ATOM 1497 O O . LYS B 1 63 ? -8.562 -13.609 -16.812 1 93 63 LYS B O 1
ATOM 1502 N N . MET B 1 64 ? -6.844 -13.977 -15.469 1 91.31 64 MET B N 1
ATOM 1503 C CA . MET B 1 64 ? -6.27 -12.648 -15.703 1 91.31 64 MET B CA 1
ATOM 1504 C C . MET B 1 64 ? -5.543 -12.602 -17.047 1 91.31 64 MET B C 1
ATOM 1506 O O . MET B 1 64 ? -5.223 -11.523 -17.547 1 91.31 64 MET B O 1
ATOM 1510 N N . LYS B 1 65 ? -5.34 -13.758 -17.672 1 89.19 65 LYS B N 1
ATOM 1511 C CA . LYS B 1 65 ? -4.578 -13.852 -18.906 1 89.19 65 LYS B CA 1
ATOM 1512 C C . LYS B 1 65 ? -5.254 -13.062 -20.031 1 89.19 65 LYS B C 1
ATOM 1514 O O . LYS B 1 65 ? -4.594 -12.617 -20.969 1 89.19 65 LYS B O 1
ATOM 1519 N N . SER B 1 66 ? -6.453 -12.875 -19.875 1 88.88 66 SER B N 1
ATOM 1520 C CA . SER B 1 66 ? -7.188 -12.164 -20.922 1 88.88 66 SER B CA 1
ATOM 1521 C C . SER B 1 66 ? -7.02 -10.656 -20.781 1 88.88 66 SER B C 1
ATOM 1523 O O . SER B 1 66 ? -7.34 -9.898 -21.703 1 88.88 66 SER B O 1
ATOM 1525 N N . HIS B 1 67 ? -6.59 -10.195 -19.719 1 89.12 67 HIS B N 1
ATOM 1526 C CA . HIS B 1 67 ? -6.367 -8.781 -19.453 1 89.12 67 HIS B CA 1
ATOM 1527 C C . HIS B 1 67 ? -4.906 -8.398 -19.688 1 89.12 67 HIS B C 1
ATOM 1529 O O . HIS B 1 67 ? -4.074 -8.555 -18.781 1 89.12 67 HIS B O 1
ATOM 1535 N N . LYS B 1 68 ? -4.68 -7.793 -20.812 1 91.31 68 LYS B N 1
ATOM 1536 C CA . LYS B 1 68 ? -3.299 -7.523 -21.219 1 91.31 68 LYS B CA 1
ATOM 1537 C C . LYS B 1 68 ? -2.848 -6.145 -20.75 1 91.31 68 LYS B C 1
ATOM 1539 O O . LYS B 1 68 ? -3.615 -5.18 -20.797 1 91.31 68 LYS B O 1
ATOM 1544 N N . LEU B 1 69 ? -1.647 -6.133 -20.297 1 95.31 69 LEU B N 1
ATOM 1545 C CA . LEU B 1 69 ? -1.052 -4.887 -19.828 1 95.31 69 LEU B CA 1
ATOM 1546 C C . LEU B 1 69 ? -0.255 -4.215 -20.953 1 95.31 69 LEU B C 1
ATOM 1548 O O . LEU B 1 69 ? 0.496 -4.879 -21.672 1 95.31 69 LEU B O 1
ATOM 1552 N N . ALA B 1 70 ? -0.505 -2.932 -21.125 1 97.06 70 ALA B N 1
ATOM 1553 C CA . ALA B 1 70 ? 0.298 -2.137 -22.047 1 97.06 70 ALA B CA 1
ATOM 1554 C C . ALA B 1 70 ? 1.572 -1.635 -21.375 1 97.06 70 ALA B C 1
ATOM 1556 O O . ALA B 1 70 ? 2.637 -1.601 -22 1 97.06 70 ALA B O 1
ATOM 1557 N N . GLU B 1 71 ? 1.485 -1.205 -20.109 1 97.81 71 GLU B N 1
ATOM 1558 C CA . GLU B 1 71 ? 2.625 -0.656 -19.375 1 97.81 71 GLU B CA 1
ATOM 1559 C C . GLU B 1 71 ? 2.514 -0.942 -17.891 1 97.81 71 GLU B C 1
ATOM 1561 O O . GLU B 1 71 ? 1.434 -0.815 -17.297 1 97.81 71 GLU B O 1
ATOM 1566 N N . LEU B 1 72 ? 3.611 -1.342 -17.266 1 98.06 72 LEU B N 1
ATOM 1567 C CA . LEU B 1 72 ? 3.766 -1.453 -15.82 1 98.06 72 LEU B CA 1
ATOM 1568 C C . LEU B 1 72 ? 4.762 -0.424 -15.297 1 98.06 72 LEU B C 1
ATOM 1570 O O . LEU B 1 72 ? 5.91 -0.385 -15.742 1 98.06 72 LEU B O 1
ATOM 1574 N N . HIS B 1 73 ? 4.34 0.422 -14.461 1 98.19 73 HIS B N 1
ATOM 1575 C CA . HIS B 1 73 ? 5.184 1.419 -13.812 1 98.19 73 HIS B CA 1
ATOM 1576 C C . HIS B 1 73 ? 5.344 1.115 -12.328 1 98.19 73 HIS B C 1
ATOM 1578 O O . HIS B 1 73 ? 4.395 1.257 -11.555 1 98.19 73 HIS B O 1
ATOM 1584 N N . LEU B 1 74 ? 6.52 0.612 -11.93 1 97.81 74 LEU B N 1
ATOM 1585 C CA . LEU B 1 74 ? 6.832 0.404 -10.523 1 97.81 74 LEU B CA 1
ATOM 1586 C C . LEU B 1 74 ? 7.426 1.666 -9.906 1 97.81 74 LEU B C 1
ATOM 1588 O O . LEU B 1 74 ? 8.531 2.08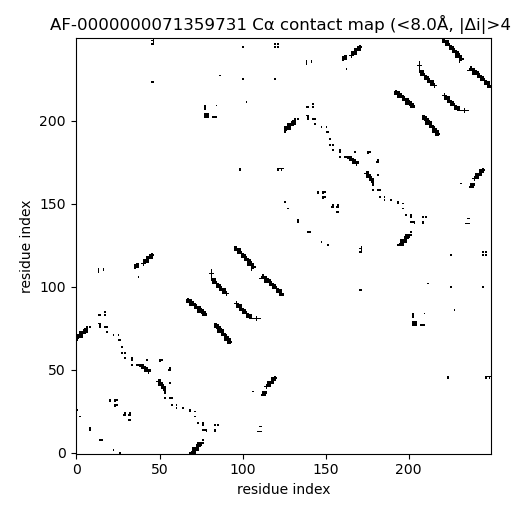 -10.266 1 97.81 74 LEU B O 1
ATOM 1592 N N . GLU B 1 75 ? 6.734 2.197 -8.992 1 97.25 75 GLU B N 1
ATOM 1593 C CA . GLU B 1 75 ? 7.125 3.5 -8.453 1 97.25 75 GLU B CA 1
ATOM 1594 C C . GLU B 1 75 ? 7.996 3.346 -7.211 1 97.25 75 GLU B C 1
ATOM 1596 O O . GLU B 1 75 ? 9.016 4.031 -7.07 1 97.25 75 GLU B O 1
ATOM 1601 N N . ARG B 1 76 ? 7.555 2.512 -6.301 1 95.94 76 ARG B N 1
ATOM 1602 C CA . ARG B 1 76 ? 8.297 2.285 -5.066 1 95.94 76 ARG B CA 1
ATOM 1603 C C . ARG B 1 76 ? 8.438 0.795 -4.773 1 95.94 76 ARG B C 1
ATOM 1605 O O . ARG B 1 76 ? 7.496 0.027 -4.984 1 95.94 76 ARG B O 1
ATOM 1612 N N . ILE B 1 77 ? 9.562 0.414 -4.316 1 96.25 77 ILE B N 1
ATOM 1613 C CA . ILE B 1 77 ? 9.859 -0.938 -3.857 1 96.25 77 ILE B CA 1
ATOM 1614 C C . ILE B 1 77 ? 10.625 -0.878 -2.539 1 96.25 77 ILE B C 1
ATOM 1616 O O . ILE B 1 77 ? 11.719 -0.311 -2.475 1 96.25 77 ILE B O 1
ATOM 1620 N N . LEU B 1 78 ? 10.023 -1.425 -1.527 1 93.88 78 LEU B N 1
ATOM 1621 C CA . LEU B 1 78 ? 10.609 -1.474 -0.191 1 93.88 78 LEU B CA 1
ATOM 1622 C C . LEU B 1 78 ? 10.695 -2.912 0.311 1 93.88 78 LEU B C 1
ATOM 1624 O O . LEU B 1 78 ? 9.812 -3.727 0.024 1 93.88 78 LEU B O 1
ATOM 1628 N N . SER B 1 79 ? 11.719 -3.133 1.066 1 93.19 79 SER B N 1
ATOM 1629 C CA . SER B 1 79 ? 11.773 -4.402 1.781 1 93.19 79 SER B CA 1
ATOM 1630 C C . SER B 1 79 ? 12.484 -4.254 3.121 1 93.19 79 SER B C 1
ATOM 1632 O O . SER B 1 79 ? 13.383 -3.42 3.262 1 93.19 79 SER B O 1
ATOM 1634 N N . HIS B 1 80 ? 12.016 -4.957 4.078 1 89.94 80 HIS B N 1
ATOM 1635 C CA . HIS B 1 80 ? 12.609 -5.035 5.406 1 89.94 80 HIS B CA 1
ATOM 1636 C C . HIS B 1 80 ? 12.273 -6.359 6.086 1 89.94 80 HIS B C 1
ATOM 1638 O O . HIS B 1 80 ? 11.094 -6.703 6.234 1 89.94 80 HIS B O 1
ATOM 1644 N N . GLY B 1 81 ? 13.391 -7.035 6.559 1 90.31 81 GLY B N 1
ATOM 1645 C CA . GLY B 1 81 ? 13.148 -8.344 7.145 1 90.31 81 GLY B CA 1
ATOM 1646 C C . GLY B 1 81 ? 12.398 -9.289 6.223 1 90.31 81 GLY B C 1
ATOM 1647 O O . GLY B 1 81 ? 12.805 -9.5 5.082 1 90.31 81 GLY B O 1
ATOM 1648 N N . LYS B 1 82 ? 11.227 -9.82 6.719 1 93.94 82 LYS B N 1
ATOM 1649 C CA . LYS B 1 82 ? 10.438 -10.773 5.945 1 93.94 82 LYS B CA 1
ATOM 1650 C C . LYS B 1 82 ? 9.344 -10.07 5.156 1 93.94 82 LYS B C 1
ATOM 1652 O O . LYS B 1 82 ? 8.445 -10.719 4.605 1 93.94 82 LYS B O 1
ATOM 1657 N N . GLU B 1 83 ? 9.406 -8.812 5.148 1 95.44 83 GLU B N 1
ATOM 1658 C CA . GLU B 1 83 ? 8.289 -8.094 4.531 1 95.44 83 GLU B CA 1
ATOM 1659 C C . GLU B 1 83 ? 8.758 -7.25 3.352 1 95.44 83 GLU B C 1
ATOM 1661 O O . GLU B 1 83 ? 9.938 -6.906 3.258 1 95.44 83 GLU B O 1
ATOM 1666 N N . GLY B 1 84 ? 7.895 -6.969 2.449 1 96.25 84 GLY B N 1
ATOM 1667 C CA . GLY B 1 84 ? 8.086 -6.082 1.314 1 96.25 84 GLY B CA 1
ATOM 1668 C C . GLY B 1 84 ? 6.84 -5.312 0.938 1 96.25 84 GLY B C 1
ATOM 1669 O O . GLY B 1 84 ? 5.73 -5.691 1.321 1 96.25 84 GLY B O 1
ATOM 1670 N N . ALA B 1 85 ? 7.027 -4.266 0.286 1 97.69 85 ALA B N 1
ATOM 1671 C CA . ALA B 1 85 ? 5.93 -3.449 -0.223 1 97.69 85 ALA B CA 1
ATOM 1672 C C . ALA B 1 85 ? 6.289 -2.822 -1.567 1 97.69 85 ALA B C 1
ATOM 1674 O O . ALA B 1 85 ? 7.434 -2.416 -1.783 1 97.69 85 ALA B O 1
ATOM 1675 N N . ILE B 1 86 ? 5.273 -2.725 -2.459 1 98.12 86 ILE B N 1
ATOM 1676 C CA . ILE B 1 86 ? 5.434 -2.113 -3.775 1 98.12 86 ILE B CA 1
ATOM 1677 C C . ILE B 1 86 ? 4.23 -1.226 -4.082 1 98.12 86 ILE B C 1
ATOM 1679 O O . ILE B 1 86 ? 3.115 -1.507 -3.645 1 98.12 86 ILE B O 1
ATOM 1683 N N . SER B 1 87 ? 4.484 -0.169 -4.77 1 98.31 87 SER B N 1
ATOM 1684 C CA . SER B 1 87 ? 3.408 0.61 -5.375 1 98.31 87 SER B CA 1
ATOM 1685 C C . SER B 1 87 ? 3.711 0.926 -6.836 1 98.31 87 SER B C 1
ATOM 1687 O O . SER B 1 87 ? 4.871 0.935 -7.25 1 98.31 87 SER B O 1
ATOM 1689 N N . GLY B 1 88 ? 2.635 1.109 -7.605 1 98.19 88 GLY B N 1
ATOM 1690 C CA . GLY B 1 88 ? 2.83 1.417 -9.016 1 98.19 88 GLY B CA 1
ATOM 1691 C C . GLY B 1 88 ? 1.532 1.665 -9.758 1 98.19 88 GLY B C 1
ATOM 1692 O O . GLY B 1 88 ? 0.484 1.859 -9.141 1 98.19 88 GLY B O 1
ATOM 1693 N N . ILE B 1 89 ? 1.704 1.771 -11.055 1 98.38 89 ILE B N 1
ATOM 1694 C CA . ILE B 1 89 ? 0.584 2.027 -11.953 1 98.38 89 ILE B CA 1
ATOM 1695 C C . ILE B 1 89 ? 0.578 0.991 -13.078 1 98.38 89 ILE B C 1
ATOM 1697 O O . ILE B 1 89 ? 1.631 0.65 -13.625 1 98.38 89 ILE B O 1
ATOM 1701 N N . MET B 1 90 ? -0.583 0.507 -13.359 1 97.94 90 MET B N 1
ATOM 1702 C CA . MET B 1 90 ? -0.801 -0.38 -14.5 1 97.94 90 MET B CA 1
ATOM 1703 C C . MET B 1 90 ? -1.635 0.309 -15.57 1 97.94 90 MET B C 1
ATOM 1705 O O . MET B 1 90 ? -2.703 0.849 -15.281 1 97.94 90 MET B O 1
ATOM 1709 N N . HIS B 1 91 ? -1.169 0.318 -16.766 1 98 91 HIS B N 1
ATOM 1710 C CA . HIS B 1 91 ? -1.918 0.749 -17.953 1 98 91 HIS B CA 1
ATOM 1711 C C . HIS B 1 91 ? -2.342 -0.444 -18.797 1 98 91 HIS B C 1
ATOM 1713 O O . HIS B 1 91 ? -1.495 -1.139 -19.359 1 98 91 HIS B O 1
ATOM 1719 N N . MET B 1 92 ? -3.613 -0.581 -18.922 1 97.06 92 MET B N 1
ATOM 1720 C CA . MET B 1 92 ? -4.121 -1.722 -19.672 1 97.06 92 MET B CA 1
ATOM 1721 C C . MET B 1 92 ? -4.191 -1.401 -21.172 1 97.06 92 MET B C 1
ATOM 1723 O O . MET B 1 92 ? -4.293 -0.235 -21.547 1 97.06 92 MET B O 1
ATOM 1727 N N . GLU B 1 93 ? -4.23 -2.449 -21.953 1 96.31 93 GLU B N 1
ATOM 1728 C CA . GLU B 1 93 ? -4.332 -2.273 -23.391 1 96.31 93 GLU B CA 1
ATOM 1729 C C . GLU B 1 93 ? -5.684 -1.683 -23.781 1 96.31 93 GLU B C 1
ATOM 1731 O O . GLU B 1 93 ? -5.789 -0.967 -24.781 1 96.31 93 GLU B O 1
ATOM 1736 N N . ASN B 1 94 ? -6.652 -1.956 -23.047 1 94.88 94 ASN B N 1
ATOM 1737 C CA . ASN B 1 94 ? -7.984 -1.449 -23.359 1 94.88 94 ASN B CA 1
ATOM 1738 C C . ASN B 1 94 ? -8.133 0.015 -22.953 1 94.88 94 ASN B C 1
ATOM 1740 O O . ASN B 1 94 ? -9.219 0.591 -23.078 1 94.88 94 ASN B O 1
ATOM 1744 N N . GLY B 1 95 ? -7.16 0.565 -22.312 1 95.88 95 GLY B N 1
ATOM 1745 C CA . GLY B 1 95 ? -7.168 1.986 -22.016 1 95.88 95 GLY B CA 1
ATOM 1746 C C . GLY B 1 95 ? -7.379 2.279 -20.531 1 95.88 95 GLY B C 1
ATOM 1747 O O . GLY B 1 95 ? -7.125 3.395 -20.078 1 95.88 95 GLY B O 1
ATOM 1748 N N . ASN B 1 96 ? -7.836 1.312 -19.812 1 97.12 96 ASN B N 1
ATOM 1749 C CA . ASN B 1 96 ? -8.039 1.507 -18.391 1 97.12 96 ASN B CA 1
ATOM 1750 C C . ASN B 1 96 ? -6.715 1.633 -17.641 1 97.12 96 ASN B C 1
ATOM 1752 O O . ASN B 1 96 ? -5.711 1.036 -18.047 1 97.12 96 ASN B O 1
ATOM 1756 N N . ARG B 1 97 ? -6.691 2.453 -16.578 1 98.12 97 ARG B N 1
ATOM 1757 C CA . ARG B 1 97 ? -5.523 2.623 -15.719 1 98.12 97 ARG B CA 1
ATOM 1758 C C . ARG B 1 97 ? -5.871 2.338 -14.266 1 98.12 97 ARG B C 1
ATOM 1760 O O . ARG B 1 97 ? -6.934 2.734 -13.781 1 98.12 97 ARG B O 1
ATOM 1767 N N . TYR B 1 98 ? -4.914 1.687 -13.641 1 98.44 98 TYR B N 1
ATOM 1768 C CA . TYR B 1 98 ? -5.09 1.356 -12.234 1 98.44 98 TYR B CA 1
ATOM 1769 C C . TYR B 1 98 ? -3.842 1.707 -11.43 1 98.44 98 TYR B C 1
ATOM 1771 O O . TYR B 1 98 ? -2.719 1.471 -11.883 1 98.44 98 TYR B O 1
ATOM 1779 N N . ALA B 1 99 ? -4.008 2.34 -10.344 1 98.75 99 ALA B N 1
ATOM 1780 C CA . ALA B 1 99 ? -2.967 2.381 -9.32 1 98.75 99 ALA B CA 1
ATOM 1781 C C . ALA B 1 99 ? -3.061 1.171 -8.391 1 98.75 99 ALA B C 1
ATOM 1783 O O . ALA B 1 99 ? -4.156 0.715 -8.07 1 98.75 99 ALA B O 1
ATOM 1784 N N . PHE B 1 100 ? -1.904 0.687 -8.008 1 98.69 100 PHE B N 1
ATOM 1785 C CA . PHE B 1 100 ? -1.934 -0.482 -7.133 1 98.69 100 PHE B CA 1
ATOM 1786 C C . PHE B 1 100 ? -0.877 -0.369 -6.043 1 98.69 100 PHE B C 1
ATOM 1788 O O . PHE B 1 100 ? 0.115 0.345 -6.203 1 98.69 100 PHE B O 1
ATOM 1795 N N . SER B 1 101 ? -1.064 -0.957 -4.953 1 98.56 101 SER B N 1
ATOM 1796 C CA . SER B 1 101 ? -0.103 -1.194 -3.883 1 98.56 101 SER B CA 1
ATOM 1797 C C . SER B 1 101 ? -0.169 -2.637 -3.391 1 98.56 101 SER B C 1
ATOM 1799 O O . SER B 1 101 ? -1.235 -3.256 -3.41 1 98.56 101 SER B O 1
ATOM 1801 N N . GLU B 1 102 ? 0.945 -3.127 -2.971 1 98.75 102 GLU B N 1
ATOM 1802 C CA . GLU B 1 102 ? 1.058 -4.516 -2.533 1 98.75 102 GLU B CA 1
ATOM 1803 C C . GLU B 1 102 ? 1.928 -4.633 -1.286 1 98.75 102 GLU B C 1
ATOM 1805 O O . GLU B 1 102 ? 2.932 -3.93 -1.155 1 98.75 102 GLU B O 1
ATOM 1810 N N . PHE B 1 103 ? 1.548 -5.496 -0.405 1 98.5 103 PHE B N 1
ATOM 1811 C CA . PHE B 1 103 ? 2.352 -5.875 0.751 1 98.5 103 PHE B CA 1
ATOM 1812 C C . PHE B 1 103 ? 2.617 -7.375 0.757 1 98.5 103 PHE B C 1
ATOM 1814 O O . PHE B 1 103 ? 1.701 -8.172 0.551 1 98.5 103 PHE B O 1
ATOM 1821 N N . TYR B 1 104 ? 3.855 -7.727 1.008 1 98.19 104 TYR B N 1
ATOM 1822 C CA . TYR B 1 104 ? 4.312 -9.109 0.939 1 98.19 104 TYR B CA 1
ATOM 1823 C C . TYR B 1 104 ? 4.816 -9.586 2.297 1 98.19 104 TYR B C 1
ATOM 1825 O O . TYR B 1 104 ? 5.457 -8.828 3.029 1 98.19 104 TYR B O 1
ATOM 1833 N N . GLU B 1 105 ? 4.551 -10.758 2.605 1 97.06 105 GLU B N 1
ATOM 1834 C CA . 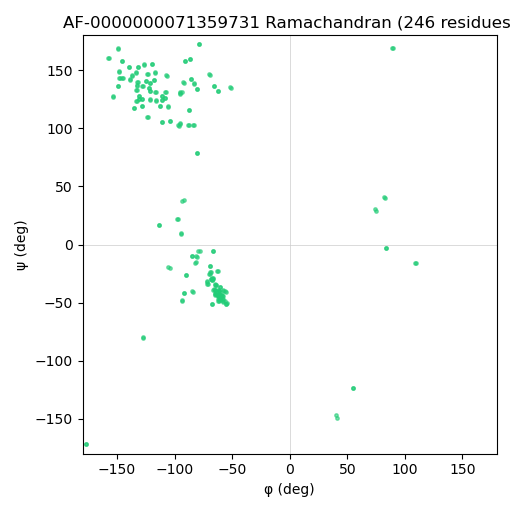GLU B 1 105 ? 5.262 -11.508 3.639 1 97.06 105 GLU B CA 1
ATOM 1835 C C . GLU B 1 105 ? 5.996 -12.711 3.045 1 97.06 105 GLU B C 1
ATOM 1837 O O . GLU B 1 105 ? 5.387 -13.547 2.377 1 97.06 105 GLU B O 1
ATOM 1842 N N . PHE B 1 106 ? 7.27 -12.75 3.289 1 97.06 106 PHE B N 1
ATOM 1843 C CA . PHE B 1 106 ? 8.086 -13.859 2.814 1 97.06 106 PHE B CA 1
ATOM 1844 C C . PHE B 1 106 ? 8.156 -14.969 3.859 1 97.06 106 PHE B C 1
ATOM 1846 O O . PHE B 1 106 ? 7.949 -14.719 5.051 1 97.06 106 PHE B O 1
ATOM 1853 N N . THR B 1 107 ? 8.477 -16.203 3.379 1 96.25 107 THR B N 1
ATOM 1854 C CA . THR B 1 107 ? 8.594 -17.344 4.281 1 96.25 107 THR B CA 1
ATOM 1855 C C . THR B 1 107 ? 9.82 -17.203 5.168 1 96.25 107 THR B C 1
ATOM 1857 O O . THR B 1 107 ? 9.898 -17.812 6.234 1 96.25 107 THR B O 1
ATOM 1860 N N . SER B 1 108 ? 10.773 -16.469 4.672 1 92.19 108 SER B N 1
ATOM 1861 C CA . SER B 1 108 ? 12 -16.203 5.414 1 92.19 108 SER B CA 1
ATOM 1862 C C . SER B 1 108 ? 12.586 -14.844 5.062 1 92.19 108 SER B C 1
ATOM 1864 O O . SER B 1 108 ? 12.164 -14.219 4.09 1 92.19 108 SER B O 1
ATOM 1866 N N . ALA B 1 109 ? 13.594 -14.391 5.863 1 85.88 109 ALA B N 1
ATOM 1867 C CA . ALA B 1 109 ? 14.234 -13.094 5.621 1 85.88 109 ALA B CA 1
ATOM 1868 C C . ALA B 1 109 ? 15.062 -13.125 4.34 1 85.88 109 ALA B C 1
ATOM 1870 O O . ALA B 1 109 ? 15.305 -12.078 3.734 1 85.88 109 ALA B O 1
ATOM 1871 N N . LYS B 1 110 ? 15.391 -14.312 3.887 1 83.06 110 LYS B N 1
ATOM 1872 C CA . LYS B 1 110 ? 16.141 -14.43 2.641 1 83.06 110 LYS B CA 1
ATOM 1873 C C . LYS B 1 110 ? 15.289 -14.008 1.445 1 83.06 110 LYS B C 1
ATOM 1875 O O . LYS B 1 110 ? 15.812 -13.508 0.449 1 83.06 110 LYS B O 1
ATOM 1880 N N . GLY B 1 111 ? 13.992 -14.203 1.555 1 79.88 111 GLY B N 1
ATOM 1881 C CA . GLY B 1 111 ? 13.07 -13.547 0.649 1 79.88 111 GLY B CA 1
ATOM 1882 C C . GLY B 1 111 ? 12.93 -14.258 -0.683 1 79.88 111 GLY B C 1
ATOM 1883 O O . GLY B 1 111 ? 12.82 -13.617 -1.729 1 79.88 111 GLY B O 1
ATOM 1884 N N . HIS B 1 112 ? 12.867 -15.609 -0.757 1 85.12 112 HIS B N 1
ATOM 1885 C CA . HIS B 1 112 ? 12.789 -16.297 -2.039 1 85.12 112 HIS B CA 1
ATOM 1886 C C . HIS B 1 112 ? 11.375 -16.828 -2.287 1 85.12 112 HIS B C 1
ATOM 1888 O O . HIS B 1 112 ? 11.031 -17.172 -3.422 1 85.12 112 HIS B O 1
ATOM 1894 N N . GLN B 1 113 ? 10.68 -16.922 -1.232 1 95.38 113 GLN B N 1
ATOM 1895 C CA . GLN B 1 113 ? 9.32 -17.453 -1.36 1 95.38 113 GLN B CA 1
ATOM 1896 C C . GLN B 1 113 ? 8.32 -16.578 -0.613 1 95.38 113 GLN B C 1
ATOM 1898 O O . GLN B 1 113 ? 8.57 -16.172 0.527 1 95.38 113 GLN B O 1
ATOM 1903 N N . ILE B 1 114 ? 7.219 -16.359 -1.282 1 98.12 114 ILE B N 1
ATOM 1904 C CA . ILE B 1 114 ? 6.207 -15.477 -0.711 1 98.12 114 ILE B CA 1
ATOM 1905 C C . ILE B 1 114 ? 5.16 -16.312 0.027 1 98.12 114 ILE B C 1
ATOM 1907 O O . ILE B 1 114 ? 4.656 -17.297 -0.505 1 98.12 114 ILE B O 1
ATOM 1911 N N . LYS B 1 115 ? 4.891 -15.906 1.225 1 98.12 115 LYS B N 1
ATOM 1912 C CA . LYS B 1 115 ? 3.879 -16.547 2.057 1 98.12 115 LYS B CA 1
ATOM 1913 C C . LYS B 1 115 ? 2.52 -15.883 1.886 1 98.12 115 LYS B C 1
ATOM 1915 O O . LYS B 1 115 ? 1.488 -16.547 1.856 1 98.12 115 LYS B O 1
ATOM 1920 N N . SER B 1 116 ? 2.508 -14.586 1.827 1 98.5 116 SER B N 1
ATOM 1921 C CA . SER B 1 116 ? 1.236 -13.891 1.672 1 98.5 116 SER B CA 1
ATOM 1922 C C . SER B 1 116 ? 1.406 -12.602 0.877 1 98.5 116 SER B C 1
ATOM 1924 O O . SER B 1 116 ? 2.473 -11.984 0.907 1 98.5 116 SER B O 1
ATOM 1926 N N . LEU B 1 117 ? 0.369 -12.258 0.166 1 98.69 117 LEU B N 1
ATOM 1927 C CA . LEU B 1 117 ? 0.28 -11.055 -0.646 1 98.69 117 LEU B CA 1
ATOM 1928 C C . LEU B 1 117 ? -1.048 -10.336 -0.413 1 98.69 117 LEU B C 1
ATOM 1930 O O . LEU B 1 117 ? -2.109 -10.961 -0.458 1 98.69 117 LEU B O 1
ATOM 1934 N N . THR B 1 118 ? -0.988 -9.078 -0.028 1 98.81 118 THR B N 1
ATOM 1935 C CA . THR B 1 118 ? -2.158 -8.211 0.057 1 98.81 118 THR B CA 1
ATOM 1936 C C . THR B 1 118 ? -2.104 -7.121 -1.009 1 98.81 118 THR B C 1
ATOM 1938 O O . THR B 1 118 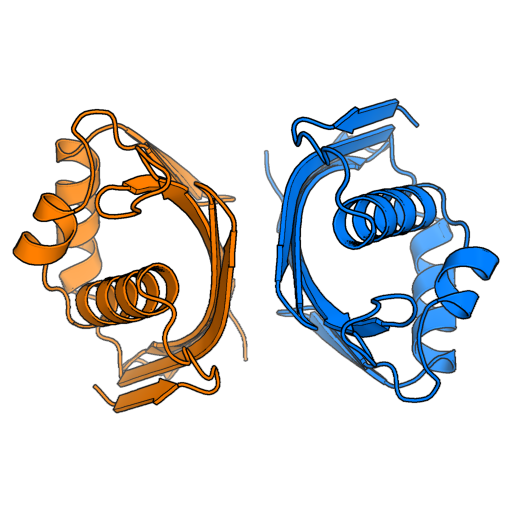? -1.113 -6.391 -1.109 1 98.81 118 THR B O 1
ATOM 1941 N N . THR B 1 119 ? -3.148 -7.031 -1.831 1 98.75 119 THR B N 1
ATOM 1942 C CA . THR B 1 119 ? -3.125 -6.129 -2.979 1 98.75 119 THR B CA 1
ATOM 1943 C C . THR B 1 119 ? -4.273 -5.129 -2.902 1 98.75 119 THR B C 1
ATOM 1945 O O . THR B 1 119 ? -5.41 -5.5 -2.602 1 98.75 119 THR B O 1
ATOM 1948 N N . TYR B 1 120 ? -4.012 -3.863 -3.104 1 98.81 120 TYR B N 1
ATOM 1949 C CA . TYR B 1 120 ? -4.957 -2.77 -3.303 1 98.81 120 TYR B CA 1
ATOM 1950 C C . TYR B 1 120 ? -4.941 -2.295 -4.75 1 98.81 120 TYR B C 1
ATOM 1952 O O . TYR B 1 120 ? -3.879 -1.993 -5.301 1 98.81 120 TYR B O 1
ATOM 1960 N N . VAL B 1 121 ? -6.039 -2.264 -5.348 1 98.5 121 VAL B N 1
ATOM 1961 C CA . VAL B 1 121 ? -6.137 -1.804 -6.727 1 98.5 121 VAL B CA 1
ATOM 1962 C C . VAL B 1 121 ? -7.266 -0.781 -6.855 1 98.5 121 VAL B C 1
ATOM 1964 O O . VAL B 1 121 ? -8.398 -1.043 -6.445 1 98.5 121 VAL B O 1
AT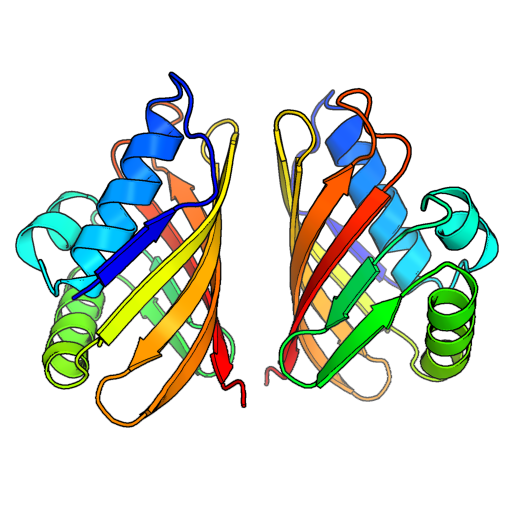OM 1967 N N . ILE B 1 122 ? -6.93 0.352 -7.418 1 98.69 122 ILE B N 1
ATOM 1968 C CA . ILE B 1 122 ? -7.898 1.43 -7.605 1 98.69 122 ILE B CA 1
ATOM 1969 C C . ILE B 1 122 ? -7.832 1.938 -9.047 1 98.69 122 ILE B C 1
ATOM 1971 O O . ILE B 1 122 ? -6.758 2.291 -9.539 1 98.69 122 ILE B O 1
ATOM 1975 N N . GLU B 1 123 ? -8.977 1.925 -9.688 1 97.88 123 GLU B N 1
ATOM 1976 C CA . GLU B 1 123 ? -9.016 2.498 -11.031 1 97.88 123 GLU B CA 1
ATOM 1977 C C . GLU B 1 123 ? -8.766 4.004 -10.992 1 97.88 123 GLU B C 1
ATOM 1979 O O . GLU B 1 123 ? -9.297 4.707 -10.133 1 97.88 123 GLU B O 1
ATOM 1984 N N . ILE B 1 124 ? -7.949 4.453 -11.906 1 97.81 124 ILE B N 1
ATOM 1985 C CA . ILE B 1 124 ? -7.633 5.879 -11.953 1 97.81 124 ILE B CA 1
ATOM 1986 C C . ILE B 1 124 ? -7.906 6.426 -13.352 1 97.81 124 ILE B C 1
ATOM 1988 O O . ILE B 1 124 ? -8.031 5.66 -14.312 1 97.81 124 ILE B O 1
ATOM 1992 N N . LYS B 1 125 ? -8.18 7.766 -13.445 1 88.69 125 LYS B N 1
ATOM 1993 C CA . LYS B 1 125 ? -8.492 8.414 -14.719 1 88.69 125 LYS B CA 1
ATOM 1994 C C . LYS B 1 125 ? -7.227 8.703 -15.516 1 88.69 125 LYS B C 1
ATOM 1996 O O . LYS B 1 125 ? -6.152 8.891 -14.945 1 88.69 125 LYS B O 1
#

Radius of gyration: 17.88 Å; Cα contacts (8 Å, |Δi|>4): 563; chains: 2; bounding box: 43×49×43 Å

Foldseek 3Di:
DAEAEADDCDPPVQLVVVVVLVVCLQVLVLVQNLVAADQQEKEAEPPPDIDGGSVSVSVVSVVCVVWHWPYWYWYDWDDDWQKIKTWTKTATPVGWIKTKIKMFGHPGSVNRHTRYMYMYIDTDD/DAEAEADDCDPPVQLVVVVVLVVCLQVLVLVQNLVAADQQEKEAEPPPDIDGGSVSVSVVSVVCVVWHWPYWYWYDWDDDWQKIKTWTKTATPVGWIKTKIKMFGHPGSVNRHTRYMYMYIDTDD